Protein AF-B9KBD4-F1 (afdb_monomer_lite)

Structure (mmCIF, N/CA/C/O backbone):
data_AF-B9KBD4-F1
#
_entry.id   AF-B9KBD4-F1
#
loop_
_atom_site.group_PDB
_atom_site.id
_atom_site.type_symbol
_atom_site.label_atom_id
_atom_site.label_alt_id
_atom_site.label_comp_id
_atom_site.label_asym_id
_atom_site.label_entity_id
_atom_site.label_seq_id
_atom_site.pdbx_PDB_ins_code
_atom_site.Cartn_x
_atom_site.Cartn_y
_atom_site.Cartn_z
_atom_site.occupancy
_atom_site.B_iso_or_equiv
_atom_site.auth_seq_id
_atom_site.auth_comp_id
_atom_site.auth_asym_id
_atom_site.auth_atom_id
_atom_site.pdbx_PDB_model_num
ATOM 1 N N . MET A 1 1 ? -1.854 9.386 16.685 1.00 70.81 1 MET A N 1
ATOM 2 C CA . MET A 1 1 ? -1.264 8.056 16.324 1.00 70.81 1 MET A CA 1
ATOM 3 C C . MET A 1 1 ? -0.215 8.193 15.205 1.00 70.81 1 MET A C 1
ATOM 5 O O . MET A 1 1 ? -0.152 9.247 14.589 1.00 70.81 1 MET A O 1
ATOM 9 N N . LYS A 1 2 ? 0.624 7.171 14.933 1.00 88.62 2 LYS A N 1
ATOM 10 C CA . LYS A 1 2 ? 1.508 7.173 13.741 1.00 88.62 2 LYS A CA 1
ATOM 11 C C . LYS A 1 2 ? 0.664 7.185 12.447 1.00 88.62 2 LYS A C 1
ATOM 13 O O . LYS A 1 2 ? -0.508 6.804 12.470 1.00 88.62 2 LYS A O 1
ATOM 18 N N . ARG A 1 3 ? 1.251 7.647 11.339 1.00 94.00 3 ARG A N 1
ATOM 19 C CA . ARG A 1 3 ? 0.606 7.788 10.020 1.00 94.00 3 ARG A CA 1
ATOM 20 C C . ARG A 1 3 ? 1.470 7.164 8.927 1.00 94.00 3 ARG A C 1
ATOM 22 O O . ARG A 1 3 ? 2.688 7.058 9.085 1.00 94.00 3 ARG A O 1
ATOM 29 N N . VAL A 1 4 ? 0.838 6.765 7.829 1.00 94.50 4 VAL A N 1
ATOM 30 C CA . VAL A 1 4 ? 1.522 6.382 6.592 1.00 94.50 4 VAL A CA 1
ATOM 31 C C . VAL A 1 4 ? 2.177 7.629 6.006 1.00 94.50 4 VAL A C 1
ATOM 33 O O . VAL A 1 4 ? 1.548 8.686 5.916 1.00 94.50 4 VAL A O 1
ATOM 36 N N . SER A 1 5 ? 3.439 7.520 5.599 1.00 96.88 5 SER A N 1
ATOM 37 C CA . SER A 1 5 ? 4.169 8.625 4.984 1.00 96.88 5 SER A CA 1
ATOM 38 C C . SER A 1 5 ? 3.741 8.810 3.529 1.00 96.88 5 SER A C 1
ATOM 40 O O . SER A 1 5 ? 4.263 8.165 2.619 1.00 96.88 5 SER A O 1
ATOM 42 N N . THR A 1 6 ? 2.818 9.745 3.294 1.00 94.88 6 THR A N 1
ATOM 43 C CA . THR A 1 6 ? 2.370 10.117 1.942 1.00 94.88 6 THR A CA 1
ATOM 44 C C . THR A 1 6 ? 3.522 10.645 1.082 1.00 94.88 6 THR A C 1
ATOM 46 O O . THR A 1 6 ? 3.531 10.443 -0.129 1.00 94.88 6 THR A O 1
ATOM 49 N N . ASN A 1 7 ? 4.536 11.262 1.698 1.00 95.88 7 ASN A N 1
ATOM 50 C CA . ASN A 1 7 ? 5.733 11.721 0.993 1.00 95.88 7 ASN A CA 1
ATOM 51 C C . ASN A 1 7 ? 6.541 10.544 0.434 1.00 95.88 7 ASN A C 1
ATOM 53 O O . ASN A 1 7 ? 6.945 10.588 -0.722 1.00 95.88 7 ASN A O 1
ATOM 57 N N . LEU A 1 8 ? 6.734 9.474 1.216 1.00 96.88 8 LEU A N 1
ATOM 58 C CA . LEU A 1 8 ? 7.416 8.269 0.728 1.00 96.88 8 LEU A CA 1
ATOM 59 C C . LEU A 1 8 ? 6.604 7.559 -0.357 1.00 96.88 8 LEU A C 1
ATOM 61 O O . LEU A 1 8 ? 7.189 7.069 -1.320 1.00 96.88 8 LEU A O 1
ATOM 65 N N . ALA A 1 9 ? 5.272 7.557 -0.245 1.00 96.81 9 ALA A N 1
ATOM 66 C CA . ALA A 1 9 ? 4.397 7.034 -1.292 1.00 96.81 9 ALA A CA 1
ATOM 67 C C . ALA A 1 9 ? 4.593 7.798 -2.614 1.00 96.81 9 ALA A C 1
ATOM 69 O O . ALA A 1 9 ? 4.828 7.179 -3.650 1.00 96.81 9 ALA A O 1
ATOM 70 N N . TRP A 1 10 ? 4.585 9.136 -2.576 1.00 97.81 10 TRP A N 1
ATOM 71 C CA . TRP A 1 10 ? 4.824 9.966 -3.761 1.00 97.81 10 TRP A CA 1
ATOM 72 C C . TRP A 1 10 ? 6.239 9.837 -4.320 1.00 97.81 10 TRP A C 1
ATOM 74 O O . TRP A 1 10 ? 6.383 9.707 -5.531 1.00 97.81 10 TRP A O 1
ATOM 84 N N . ILE A 1 11 ? 7.271 9.828 -3.470 1.00 97.31 11 ILE A N 1
ATOM 85 C CA . ILE A 1 11 ? 8.660 9.594 -3.900 1.00 97.31 11 ILE A CA 1
ATOM 86 C C . ILE A 1 11 ? 8.757 8.245 -4.618 1.00 97.31 11 ILE A C 1
ATOM 88 O O . ILE A 1 11 ? 9.284 8.174 -5.727 1.00 97.31 11 ILE A O 1
ATOM 92 N N . GLY A 1 12 ? 8.180 7.197 -4.021 1.00 97.19 12 GLY A N 1
ATOM 93 C CA . GLY A 1 12 ? 8.092 5.865 -4.605 1.00 97.19 12 GLY A CA 1
ATOM 94 C C . GLY A 1 12 ? 7.473 5.878 -6.001 1.00 97.19 12 GLY A C 1
ATOM 95 O O . GLY A 1 12 ? 8.078 5.388 -6.954 1.00 97.19 12 GLY A O 1
ATOM 96 N N . VAL A 1 13 ? 6.300 6.496 -6.139 1.00 97.69 13 VAL A N 1
ATOM 97 C CA . VAL A 1 13 ? 5.563 6.579 -7.409 1.00 97.69 13 VAL A CA 1
ATOM 98 C C . VAL A 1 13 ? 6.314 7.399 -8.461 1.00 97.69 13 VAL A C 1
ATOM 100 O O . VAL A 1 13 ? 6.535 6.914 -9.569 1.00 97.69 13 VAL A O 1
ATOM 103 N N . ILE A 1 14 ? 6.750 8.616 -8.131 1.00 97.88 14 ILE A N 1
ATOM 104 C CA . ILE A 1 14 ? 7.405 9.523 -9.086 1.00 97.88 14 ILE A CA 1
ATOM 105 C C . ILE A 1 14 ? 8.710 8.909 -9.595 1.00 97.88 14 ILE A C 1
ATOM 107 O O . ILE A 1 14 ? 8.973 8.929 -10.798 1.00 97.88 14 ILE A O 1
ATOM 111 N N . PHE A 1 15 ? 9.516 8.321 -8.708 1.00 98.19 15 PHE A N 1
ATOM 112 C CA . PHE A 1 15 ? 10.780 7.706 -9.111 1.00 98.19 15 PHE A CA 1
ATOM 113 C C . PHE A 1 15 ? 10.574 6.401 -9.882 1.00 98.19 15 PHE A C 1
ATOM 115 O O . PHE A 1 15 ? 11.364 6.119 -10.781 1.00 98.19 15 PHE A O 1
ATOM 122 N N . SER A 1 16 ? 9.497 5.650 -9.618 1.00 97.12 16 SER A N 1
ATOM 123 C CA . SER A 1 16 ? 9.113 4.493 -10.441 1.00 97.12 16 SER A CA 1
ATOM 124 C C . SER A 1 16 ? 8.786 4.916 -11.878 1.00 97.12 16 SER A C 1
ATOM 126 O O . SER A 1 16 ? 9.309 4.336 -12.833 1.00 97.12 16 SER A O 1
ATOM 128 N N . ILE A 1 17 ? 7.991 5.980 -12.043 1.00 97.12 17 ILE A N 1
ATOM 129 C CA . ILE A 1 17 ? 7.636 6.528 -13.361 1.00 97.12 17 ILE A CA 1
ATOM 130 C C . ILE A 1 17 ? 8.891 7.029 -14.083 1.00 97.12 17 ILE A C 1
ATOM 132 O O . ILE A 1 17 ? 9.143 6.646 -15.225 1.00 97.12 17 ILE A O 1
ATOM 136 N N . ALA A 1 18 ? 9.704 7.853 -13.416 1.00 97.44 18 ALA A N 1
ATOM 137 C CA . ALA A 1 18 ? 10.924 8.405 -13.997 1.00 97.44 18 ALA A CA 1
ATOM 138 C C . ALA A 1 18 ? 11.916 7.303 -14.403 1.00 97.44 18 ALA A C 1
ATOM 140 O O . ALA A 1 18 ? 12.462 7.344 -15.505 1.00 97.44 18 ALA A O 1
ATOM 141 N N . SER A 1 19 ? 12.101 6.289 -13.552 1.00 97.06 19 SER A N 1
ATOM 142 C CA . SER A 1 19 ? 12.922 5.115 -13.854 1.00 97.06 19 SER A CA 1
ATOM 143 C C . SER A 1 19 ? 12.417 4.374 -15.094 1.00 97.06 19 SER A C 1
ATOM 145 O O . SER A 1 19 ? 13.201 4.096 -15.998 1.00 97.06 19 SER A O 1
ATOM 147 N N . THR A 1 20 ? 11.104 4.146 -15.193 1.00 95.12 20 THR A N 1
ATOM 148 C CA . THR A 1 20 ? 10.486 3.463 -16.340 1.00 95.12 20 THR A CA 1
ATOM 149 C C . THR A 1 20 ? 10.716 4.231 -17.644 1.00 95.12 20 THR A C 1
ATOM 151 O O . THR A 1 20 ? 11.129 3.647 -18.644 1.00 95.12 20 THR A O 1
ATOM 154 N N . VAL A 1 21 ? 10.532 5.557 -17.639 1.00 96.19 21 VAL A N 1
ATOM 155 C CA . VAL A 1 21 ? 10.790 6.409 -18.815 1.00 96.19 21 VAL A CA 1
ATOM 156 C C . VAL A 1 21 ? 12.262 6.355 -19.236 1.00 96.19 21 VAL A C 1
ATOM 158 O O . VAL A 1 21 ? 12.564 6.260 -20.426 1.00 96.19 21 VAL A O 1
ATOM 161 N N . LEU A 1 22 ? 13.190 6.404 -18.277 1.00 96.31 22 LEU A N 1
ATOM 162 C CA . LEU A 1 22 ? 14.623 6.306 -18.559 1.00 96.31 22 LEU A CA 1
ATOM 163 C C . LEU A 1 22 ? 15.018 4.923 -19.078 1.00 96.31 22 LEU A C 1
ATOM 165 O O . LEU A 1 22 ? 15.864 4.840 -19.965 1.00 96.31 22 LEU A O 1
ATOM 169 N N . LEU A 1 23 ? 14.388 3.859 -18.580 1.00 94.44 23 LEU A N 1
ATOM 170 C CA . LEU A 1 23 ? 14.617 2.497 -19.048 1.00 94.44 23 LEU A CA 1
ATOM 171 C C . LEU A 1 23 ? 14.168 2.328 -20.507 1.00 94.44 23 LEU A C 1
ATOM 173 O O . LEU A 1 23 ? 14.910 1.778 -21.317 1.00 94.44 23 LEU A O 1
ATOM 177 N N . VAL A 1 24 ? 13.002 2.874 -20.872 1.00 94.38 24 VAL A N 1
ATOM 178 C CA . VAL A 1 24 ? 12.530 2.896 -22.268 1.00 94.38 24 VAL A CA 1
ATOM 179 C C . VAL A 1 24 ? 13.515 3.647 -23.165 1.00 94.38 24 VAL A C 1
ATOM 181 O O . VAL A 1 24 ? 13.872 3.151 -24.232 1.00 94.38 24 VAL A O 1
ATOM 184 N N . LYS A 1 25 ? 14.013 4.812 -22.725 1.00 94.12 25 LYS A N 1
ATOM 185 C CA . LYS A 1 25 ? 15.048 5.554 -23.464 1.00 94.12 25 LYS A CA 1
ATOM 186 C C . LYS A 1 25 ? 16.341 4.755 -23.605 1.00 94.12 25 LYS A C 1
ATOM 188 O O . LYS A 1 25 ? 16.910 4.721 -24.688 1.00 94.12 25 LYS A O 1
ATOM 193 N N . TYR A 1 26 ? 16.786 4.101 -22.536 1.00 94.44 26 TYR A N 1
ATOM 194 C CA . TYR A 1 26 ? 17.992 3.278 -22.539 1.00 94.44 26 TYR A CA 1
ATOM 195 C C . TYR A 1 26 ? 17.906 2.144 -23.570 1.00 94.44 26 TYR A C 1
ATOM 197 O O . TYR A 1 26 ? 18.806 2.005 -24.397 1.00 94.44 26 TYR A O 1
ATOM 205 N N . TYR A 1 27 ? 16.800 1.393 -23.591 1.00 92.12 27 TYR A N 1
ATOM 206 C CA . TYR A 1 27 ? 16.585 0.358 -24.606 1.00 92.12 27 TYR A CA 1
ATOM 207 C C . TYR A 1 27 ? 16.452 0.935 -26.019 1.00 92.12 27 TYR A C 1
ATOM 209 O O . TYR A 1 27 ? 16.968 0.342 -26.962 1.00 92.12 27 TYR A O 1
ATOM 217 N N . GLY A 1 28 ? 15.824 2.104 -26.176 1.00 92.81 28 GLY A N 1
ATOM 218 C CA . GLY A 1 28 ? 15.760 2.807 -27.459 1.00 92.81 28 GLY A CA 1
ATOM 219 C C . GLY A 1 28 ? 17.143 3.159 -28.020 1.00 92.81 28 GLY A C 1
ATOM 220 O O . GLY A 1 28 ? 17.402 2.926 -29.197 1.00 92.81 28 GLY A O 1
ATOM 221 N N . GLU A 1 29 ? 18.055 3.655 -27.180 1.00 92.31 29 GLU A N 1
ATOM 222 C CA . GLU A 1 29 ? 19.438 3.953 -27.582 1.00 92.31 29 GLU A CA 1
ATOM 223 C C . GLU A 1 29 ? 20.216 2.677 -27.945 1.00 92.31 29 GLU A C 1
ATOM 225 O O . GLU A 1 29 ? 20.912 2.665 -28.961 1.00 92.31 29 GLU A O 1
ATOM 230 N N . ILE A 1 30 ? 20.040 1.582 -27.189 1.00 92.31 30 ILE A N 1
ATOM 231 C CA . ILE A 1 30 ? 20.645 0.277 -27.517 1.00 92.31 30 ILE A CA 1
ATOM 232 C C . ILE A 1 30 ? 20.188 -0.201 -28.898 1.00 92.31 30 ILE A C 1
ATOM 234 O O . ILE A 1 30 ? 21.018 -0.605 -29.712 1.00 92.31 30 ILE A O 1
ATOM 238 N N . LEU A 1 31 ? 18.884 -0.133 -29.179 1.00 92.00 31 LEU A N 1
ATOM 239 C CA . LEU A 1 31 ? 18.321 -0.522 -30.475 1.00 92.00 31 LEU A CA 1
ATOM 240 C C . LEU A 1 31 ? 18.815 0.379 -31.616 1.00 92.00 31 LEU A C 1
ATOM 242 O O . LEU A 1 31 ? 18.971 -0.088 -32.741 1.00 92.00 31 LEU A O 1
ATOM 246 N N . ALA A 1 32 ? 19.114 1.646 -31.324 1.00 92.62 32 ALA A N 1
ATOM 247 C CA . ALA A 1 32 ? 19.740 2.581 -32.256 1.00 92.62 32 ALA A CA 1
ATOM 248 C C . ALA A 1 32 ? 21.267 2.388 -32.401 1.00 92.62 32 ALA A C 1
ATOM 250 O O . ALA A 1 32 ? 21.922 3.179 -33.081 1.00 92.62 32 ALA A O 1
ATOM 251 N N . GLY A 1 33 ? 21.853 1.369 -31.759 1.00 91.25 33 GLY A N 1
ATOM 252 C CA . GLY A 1 33 ? 23.286 1.066 -31.809 1.00 91.25 33 GLY A CA 1
ATOM 253 C C . GLY A 1 33 ? 24.163 1.991 -30.957 1.00 91.25 33 GLY A C 1
ATOM 254 O O . GLY A 1 33 ? 25.385 1.985 -31.106 1.00 91.25 33 GLY A O 1
ATOM 255 N N . ARG A 1 34 ? 23.571 2.795 -30.066 1.00 89.12 34 ARG A N 1
ATOM 256 C CA . ARG A 1 34 ? 24.279 3.732 -29.185 1.00 89.12 34 ARG A CA 1
ATOM 257 C C . ARG A 1 34 ? 24.390 3.164 -27.775 1.00 89.12 34 ARG A C 1
ATOM 259 O O . ARG A 1 34 ? 23.406 2.756 -27.165 1.00 89.12 34 ARG A O 1
ATOM 266 N N . GLN A 1 35 ? 25.594 3.194 -27.211 1.00 80.12 35 GLN A N 1
ATOM 267 C CA . GLN A 1 35 ? 25.833 2.736 -25.840 1.00 80.12 35 GLN A CA 1
ATOM 268 C C . GLN A 1 35 ? 25.811 3.909 -24.853 1.00 80.12 35 GLN A C 1
ATOM 270 O O . GLN A 1 35 ? 26.845 4.409 -24.416 1.00 80.12 35 GLN A O 1
ATOM 275 N N . VAL A 1 36 ? 24.606 4.365 -24.492 1.00 83.94 36 VAL A N 1
ATOM 276 C CA . VAL A 1 36 ? 24.414 5.432 -23.493 1.00 83.94 36 VAL A CA 1
ATOM 277 C C . VAL A 1 36 ? 24.098 4.825 -22.123 1.00 83.94 36 VAL A C 1
ATOM 279 O O . VAL A 1 36 ? 22.947 4.739 -21.697 1.00 83.94 36 VAL A O 1
ATOM 282 N N . HIS A 1 37 ? 25.140 4.411 -21.398 1.00 88.06 37 HIS A N 1
ATOM 283 C CA . HIS A 1 37 ? 25.005 3.754 -20.086 1.00 88.06 37 HIS A CA 1
ATOM 284 C C . HIS A 1 37 ? 24.421 4.652 -18.981 1.00 88.06 37 HIS A C 1
ATOM 286 O O . HIS A 1 37 ? 23.877 4.145 -18.001 1.00 88.06 37 HIS A O 1
ATOM 292 N N . VAL A 1 38 ? 24.492 5.979 -19.141 1.00 91.81 38 VAL A N 1
ATOM 293 C CA . VAL A 1 38 ? 24.003 6.952 -18.147 1.00 91.81 38 VAL A CA 1
ATOM 294 C C . VAL A 1 38 ? 22.505 6.783 -17.878 1.00 91.81 38 VAL A C 1
ATOM 296 O O . VAL A 1 38 ? 22.083 6.832 -16.720 1.00 91.81 38 VAL A O 1
ATOM 299 N N . PHE A 1 39 ? 21.701 6.536 -18.920 1.00 92.06 39 PHE A N 1
ATOM 300 C CA . PHE A 1 39 ? 20.261 6.318 -18.761 1.00 92.06 39 PHE A CA 1
ATOM 301 C C . PHE A 1 39 ? 19.962 5.040 -17.976 1.00 92.06 39 PHE A C 1
ATOM 303 O O . PHE A 1 39 ? 19.143 5.082 -17.062 1.00 92.06 39 PHE A O 1
ATOM 310 N N . GLY A 1 40 ? 20.672 3.944 -18.265 1.00 92.50 40 GLY A N 1
ATOM 311 C CA . GLY A 1 40 ? 20.524 2.679 -17.541 1.00 92.50 40 GLY A CA 1
ATOM 312 C C . GLY A 1 40 ? 20.909 2.799 -16.064 1.00 92.50 40 GLY A C 1
ATOM 313 O O . GLY A 1 40 ? 20.135 2.410 -15.191 1.00 92.50 40 GLY A O 1
ATOM 314 N N . LEU A 1 41 ? 22.058 3.416 -15.764 1.00 94.12 41 LEU A N 1
ATOM 315 C CA . LEU A 1 41 ? 22.516 3.630 -14.384 1.00 94.12 41 LEU A CA 1
ATOM 316 C C . LEU A 1 41 ? 21.561 4.525 -13.585 1.00 94.12 41 LEU A C 1
ATOM 318 O O . LEU A 1 41 ? 21.252 4.234 -12.430 1.00 94.12 41 LEU A O 1
ATOM 322 N N . THR A 1 42 ? 21.048 5.589 -14.207 1.00 95.75 42 THR A N 1
ATOM 323 C CA . THR A 1 42 ? 20.093 6.496 -13.554 1.00 95.75 42 THR A CA 1
ATOM 324 C C . THR A 1 42 ? 18.742 5.812 -13.343 1.00 95.75 42 THR A C 1
ATOM 326 O O . THR A 1 42 ? 18.155 5.940 -12.269 1.00 95.75 42 THR A O 1
ATOM 329 N N . ALA A 1 43 ? 18.262 5.037 -14.323 1.00 96.12 43 ALA A N 1
ATOM 330 C CA . ALA A 1 43 ? 17.042 4.247 -14.184 1.00 96.12 43 ALA A CA 1
ATOM 331 C C . ALA A 1 43 ? 17.150 3.257 -13.015 1.00 96.12 43 ALA A C 1
ATOM 333 O O . ALA A 1 43 ? 16.242 3.202 -12.182 1.00 96.12 43 ALA A O 1
ATOM 334 N N . LEU A 1 44 ? 18.276 2.543 -12.906 1.00 94.75 44 LEU A N 1
ATOM 335 C CA . LEU A 1 44 ? 18.545 1.611 -11.813 1.00 94.75 44 LEU A CA 1
ATOM 336 C C . LEU A 1 44 ? 18.526 2.324 -10.453 1.00 94.75 44 LEU A C 1
ATOM 338 O O . LEU A 1 44 ? 17.803 1.904 -9.549 1.00 94.75 44 LEU A O 1
ATOM 342 N N . PHE A 1 45 ? 19.249 3.438 -10.322 1.00 96.94 45 PHE A N 1
ATOM 343 C CA . PHE A 1 45 ? 19.296 4.218 -9.084 1.00 96.94 45 PHE A CA 1
ATOM 344 C C . PHE A 1 45 ? 17.904 4.694 -8.636 1.00 96.94 45 PHE A C 1
ATOM 346 O O . PHE A 1 45 ? 17.513 4.483 -7.485 1.00 96.94 45 PHE A O 1
ATOM 353 N N . LEU A 1 46 ? 17.117 5.267 -9.555 1.00 98.00 46 LEU A N 1
ATOM 354 C CA . LEU A 1 46 ? 15.752 5.711 -9.259 1.00 98.00 46 LEU A CA 1
ATOM 355 C C . LEU A 1 46 ? 14.825 4.540 -8.905 1.00 98.00 46 LEU A C 1
ATOM 357 O O . LEU A 1 46 ? 14.022 4.664 -7.979 1.00 98.00 46 LEU A O 1
ATOM 361 N N . SER A 1 47 ? 14.960 3.392 -9.580 1.00 95.94 47 SER A N 1
ATOM 362 C CA . SER A 1 47 ? 14.172 2.188 -9.270 1.00 95.94 47 SER A CA 1
ATOM 363 C C . SER A 1 47 ? 14.446 1.664 -7.858 1.00 95.94 47 SER A C 1
ATOM 365 O O . SER A 1 47 ? 13.525 1.226 -7.164 1.00 95.94 47 SER A O 1
ATOM 367 N N . MET A 1 48 ? 15.695 1.769 -7.397 1.00 95.88 48 MET A N 1
ATOM 368 C CA . MET A 1 48 ? 16.103 1.310 -6.076 1.00 95.88 48 MET A CA 1
ATOM 369 C C . MET A 1 48 ? 15.538 2.219 -4.982 1.00 95.88 48 MET A C 1
ATOM 371 O O . MET A 1 48 ? 14.925 1.726 -4.036 1.00 95.88 48 MET A O 1
ATOM 375 N N . ILE A 1 49 ? 15.648 3.545 -5.138 1.00 97.69 49 ILE A N 1
ATOM 376 C CA . ILE A 1 49 ? 15.040 4.495 -4.190 1.00 97.69 49 ILE A CA 1
ATOM 377 C C . ILE A 1 49 ? 13.517 4.343 -4.169 1.00 97.69 49 ILE A C 1
ATOM 379 O O . ILE A 1 49 ? 12.910 4.354 -3.094 1.00 97.69 49 ILE A O 1
ATOM 383 N N . SER A 1 50 ? 12.904 4.179 -5.343 1.00 97.69 50 SER A N 1
ATOM 384 C CA . SER A 1 50 ? 11.471 3.937 -5.467 1.00 97.69 50 SER A CA 1
ATOM 385 C C . SER A 1 50 ? 11.053 2.700 -4.669 1.00 97.69 50 SER A C 1
ATOM 387 O O . SER A 1 50 ? 10.203 2.797 -3.785 1.00 97.69 50 SER A O 1
ATOM 389 N N . SER A 1 51 ? 11.715 1.565 -4.906 1.00 96.75 51 SER A N 1
ATOM 390 C CA . SER A 1 51 ? 11.395 0.291 -4.255 1.00 96.75 51 SER A CA 1
ATOM 391 C C . SER A 1 51 ? 11.560 0.364 -2.738 1.00 96.75 51 SER A C 1
ATOM 393 O O . SER A 1 51 ? 10.651 -0.023 -2.007 1.00 96.75 51 SER A O 1
ATOM 395 N N . LEU A 1 52 ? 12.662 0.944 -2.249 1.00 97.44 52 LEU A N 1
ATOM 396 C CA . LEU A 1 52 ? 12.892 1.135 -0.813 1.00 97.44 52 LEU A CA 1
ATOM 397 C C . LEU A 1 52 ? 11.810 2.009 -0.167 1.00 97.44 52 LEU A C 1
ATOM 399 O O . LEU A 1 52 ? 11.294 1.669 0.898 1.00 97.44 52 LEU A O 1
ATOM 403 N N . SER A 1 53 ? 11.427 3.106 -0.827 1.00 98.00 53 SER A N 1
ATOM 404 C CA . SER A 1 53 ? 10.363 3.993 -0.340 1.00 98.00 53 SER A CA 1
ATOM 405 C C . SER A 1 53 ? 9.024 3.259 -0.256 1.00 98.00 53 SER A C 1
ATOM 407 O O . SER A 1 53 ? 8.322 3.356 0.751 1.00 98.00 53 SER A O 1
ATOM 409 N N . LEU A 1 54 ? 8.694 2.470 -1.283 1.00 97.94 54 LEU A N 1
ATOM 410 C CA . LEU A 1 54 ? 7.458 1.693 -1.336 1.00 97.94 54 LEU A CA 1
ATOM 411 C C . LEU A 1 54 ? 7.435 0.554 -0.310 1.00 97.94 54 LEU A C 1
ATOM 413 O O . LEU A 1 54 ? 6.399 0.339 0.310 1.00 97.94 54 LEU A O 1
ATOM 417 N N . PHE A 1 55 ? 8.555 -0.123 -0.039 1.00 98.06 55 PHE A N 1
ATOM 418 C CA . PHE A 1 55 ? 8.621 -1.133 1.026 1.00 98.06 55 PHE A CA 1
ATOM 419 C C . PHE A 1 55 ? 8.306 -0.554 2.396 1.00 98.06 55 PHE A C 1
ATOM 421 O O . PHE A 1 55 ? 7.537 -1.149 3.153 1.00 98.06 55 PHE A O 1
ATOM 428 N N . VAL A 1 56 ? 8.823 0.639 2.695 1.00 98.06 56 VAL A N 1
ATOM 429 C CA . VAL A 1 56 ? 8.477 1.340 3.935 1.00 98.06 56 VAL A CA 1
ATOM 430 C C . VAL A 1 56 ? 6.976 1.629 3.990 1.00 98.06 56 VAL A C 1
ATOM 432 O O . VAL A 1 56 ? 6.351 1.363 5.015 1.00 98.06 56 VAL A O 1
ATOM 435 N N . VAL A 1 57 ? 6.378 2.115 2.899 1.00 98.31 57 VAL A N 1
ATOM 436 C CA . VAL A 1 57 ? 4.934 2.402 2.829 1.00 98.31 57 VAL A CA 1
ATOM 437 C C . VAL A 1 57 ? 4.097 1.136 3.027 1.00 98.31 57 VAL A C 1
ATOM 439 O O . VAL A 1 57 ? 3.195 1.124 3.863 1.00 98.31 57 VAL A O 1
ATOM 442 N N . TYR A 1 58 ? 4.426 0.042 2.340 1.00 98.12 58 TYR A N 1
ATOM 443 C CA . TYR A 1 58 ? 3.714 -1.229 2.490 1.00 98.12 58 TYR A CA 1
ATOM 444 C C . TYR A 1 58 ? 3.816 -1.763 3.916 1.00 98.12 58 TYR A C 1
ATOM 446 O O . TYR A 1 58 ? 2.823 -2.226 4.476 1.00 98.12 58 TYR A O 1
ATOM 454 N N . ARG A 1 59 ? 4.988 -1.627 4.547 1.00 97.81 59 ARG A N 1
ATOM 455 C CA . ARG A 1 59 ? 5.165 -1.982 5.956 1.00 97.81 59 ARG A CA 1
ATOM 456 C C . ARG A 1 59 ? 4.320 -1.106 6.879 1.00 97.81 59 ARG A C 1
ATOM 458 O O . ARG A 1 59 ? 3.764 -1.609 7.853 1.00 97.81 59 ARG A O 1
ATOM 465 N N . GLN A 1 60 ? 4.214 0.190 6.592 1.00 97.81 60 GLN A N 1
ATOM 466 C CA . GLN A 1 60 ? 3.374 1.104 7.364 1.00 97.81 60 GLN A CA 1
ATOM 467 C C . GLN A 1 60 ? 1.899 0.712 7.289 1.00 97.81 60 GLN A C 1
ATOM 469 O O . GLN A 1 60 ? 1.241 0.721 8.327 1.00 97.81 60 GLN A O 1
ATOM 474 N N . TRP A 1 61 ? 1.394 0.301 6.120 1.00 97.88 61 TRP A N 1
ATOM 475 C CA . TRP A 1 61 ? 0.016 -0.182 5.995 1.00 97.88 61 TRP A CA 1
ATOM 476 C C . TRP A 1 61 ? -0.270 -1.338 6.958 1.00 97.88 61 TRP A C 1
ATOM 478 O O . TRP A 1 61 ? -1.239 -1.281 7.712 1.00 97.88 61 TRP A O 1
ATOM 488 N N . THR A 1 62 ? 0.608 -2.348 7.003 1.00 96.88 62 THR A N 1
ATOM 489 C CA . THR A 1 62 ? 0.401 -3.523 7.870 1.00 96.88 62 THR A CA 1
ATOM 490 C C . THR A 1 62 ? 0.453 -3.162 9.340 1.00 96.88 62 THR A C 1
ATOM 492 O O . THR A 1 62 ? -0.389 -3.586 10.123 1.00 96.88 62 THR A O 1
ATOM 495 N N . VAL A 1 63 ? 1.480 -2.401 9.729 1.00 97.31 63 VAL A N 1
ATOM 496 C CA . VAL A 1 63 ? 1.745 -2.093 11.134 1.00 97.31 63 VAL A CA 1
ATOM 497 C C . VAL A 1 63 ? 0.617 -1.241 11.697 1.00 97.31 63 VAL A C 1
ATOM 499 O O . VAL A 1 63 ? 0.108 -1.552 12.767 1.00 97.31 63 VAL A O 1
ATOM 502 N N . LEU A 1 64 ? 0.186 -0.212 10.968 1.00 97.06 64 LEU A N 1
ATOM 503 C CA . LEU A 1 64 ? -0.829 0.713 11.460 1.00 97.06 64 LEU A CA 1
ATOM 504 C C . LEU A 1 64 ? -2.214 0.072 11.552 1.00 97.06 64 LEU A C 1
ATOM 506 O O . LEU A 1 64 ? -2.909 0.306 12.539 1.00 97.06 64 LEU A O 1
ATOM 510 N N . LEU A 1 65 ? -2.601 -0.756 10.575 1.00 96.56 65 LEU A N 1
ATOM 511 C CA . LEU A 1 65 ? -3.863 -1.496 10.642 1.00 96.56 65 LEU A CA 1
ATOM 512 C C . LEU A 1 65 ? -3.847 -2.513 11.787 1.00 96.56 65 LEU A C 1
ATOM 514 O O . LEU A 1 65 ? -4.780 -2.530 12.584 1.00 96.56 65 LEU A O 1
ATOM 518 N N . ASN A 1 66 ? -2.769 -3.287 11.940 1.00 97.12 66 ASN A N 1
ATOM 519 C CA . ASN A 1 66 ? -2.653 -4.261 13.028 1.00 97.12 66 ASN A CA 1
ATOM 520 C C . ASN A 1 66 ? -2.648 -3.589 14.411 1.00 97.12 66 ASN A C 1
ATOM 522 O O . ASN A 1 66 ? -3.345 -4.040 15.317 1.00 97.12 66 ASN A O 1
ATOM 526 N N . GLU A 1 67 ? -1.893 -2.500 14.591 1.00 96.00 67 GLU A N 1
ATOM 527 C CA . GLU A 1 67 ? -1.896 -1.730 15.842 1.00 96.00 67 GLU A CA 1
ATOM 528 C C . GLU A 1 67 ? -3.294 -1.197 16.165 1.00 96.00 67 GLU A C 1
ATOM 530 O O . GLU A 1 67 ? -3.730 -1.244 17.316 1.00 96.00 67 GLU A O 1
ATOM 535 N N . ASN A 1 68 ? -4.002 -0.682 15.161 1.00 94.88 68 ASN A N 1
ATOM 536 C CA . ASN A 1 68 ? -5.341 -0.149 15.343 1.00 94.88 68 ASN A CA 1
ATOM 537 C C . ASN A 1 68 ? -6.369 -1.256 15.643 1.00 94.88 68 ASN A C 1
ATOM 539 O O . ASN A 1 68 ? -7.218 -1.076 16.516 1.00 94.88 68 ASN A O 1
ATOM 543 N N . ALA A 1 69 ? -6.237 -2.426 15.019 1.00 95.12 69 ALA A N 1
ATOM 544 C CA . ALA A 1 69 ? -7.063 -3.593 15.304 1.00 95.12 69 ALA A CA 1
ATOM 545 C C . ALA A 1 69 ? -6.884 -4.088 16.746 1.00 95.12 69 ALA A C 1
ATOM 547 O O . ALA A 1 69 ? -7.861 -4.252 17.473 1.00 95.12 69 ALA A O 1
ATOM 548 N N . LEU A 1 70 ? -5.637 -4.202 17.210 1.00 94.75 70 LEU A N 1
ATOM 549 C CA . LEU A 1 70 ? -5.332 -4.577 18.593 1.00 94.75 70 LEU A CA 1
ATOM 550 C C . LEU A 1 70 ? -5.845 -3.550 19.612 1.00 94.75 70 LEU A C 1
ATOM 552 O O . LEU A 1 70 ? -6.300 -3.922 20.691 1.00 94.75 70 LEU A O 1
ATOM 556 N N . LYS A 1 71 ? -5.790 -2.251 19.296 1.00 93.19 71 LYS A N 1
ATOM 557 C CA . LYS A 1 71 ? -6.384 -1.212 20.154 1.00 93.19 71 LYS A CA 1
ATOM 558 C C . LYS A 1 71 ? -7.902 -1.329 20.230 1.00 93.19 71 LYS A C 1
ATOM 560 O O . LYS A 1 71 ? -8.458 -1.201 21.314 1.00 93.19 71 LYS A O 1
ATOM 565 N N . THR A 1 72 ? -8.543 -1.592 19.096 1.00 92.50 72 THR A N 1
ATOM 566 C CA . THR A 1 72 ? -9.998 -1.778 19.010 1.00 92.50 72 THR A CA 1
ATOM 567 C C . THR A 1 72 ? -10.440 -2.965 19.858 1.00 92.50 72 THR A C 1
ATOM 569 O O . THR A 1 72 ? -11.399 -2.854 20.612 1.00 92.50 72 THR A O 1
ATOM 572 N N . GLN A 1 73 ? -9.688 -4.066 19.809 1.00 93.31 73 GLN A N 1
ATOM 573 C CA . GLN A 1 73 ? -9.922 -5.236 20.651 1.00 93.31 73 GLN A CA 1
ATOM 574 C C . GLN A 1 73 ? -9.855 -4.910 22.138 1.00 93.31 73 GLN A C 1
ATOM 576 O O . GLN A 1 73 ? -10.785 -5.210 22.873 1.00 93.31 73 GLN A O 1
ATOM 581 N N . ARG A 1 74 ? -8.785 -4.238 22.573 1.00 91.31 74 ARG A N 1
ATOM 582 C CA . ARG A 1 74 ? -8.622 -3.857 23.983 1.00 91.31 74 ARG A CA 1
ATOM 583 C C . ARG A 1 74 ? -9.742 -2.937 24.466 1.00 91.31 74 ARG A C 1
ATOM 585 O O . ARG A 1 74 ? -10.158 -3.048 25.613 1.00 91.31 74 ARG A O 1
ATOM 592 N N . LEU A 1 75 ? -10.222 -2.037 23.604 1.00 90.81 75 LEU A N 1
ATOM 593 C CA . LEU A 1 75 ? -11.352 -1.158 23.910 1.00 90.81 75 LEU A CA 1
ATOM 594 C C . LEU A 1 75 ? -12.665 -1.940 24.062 1.00 90.81 75 LEU A C 1
ATOM 596 O O . LEU A 1 75 ? -13.456 -1.648 24.955 1.00 90.81 75 LEU A O 1
ATOM 600 N N . ALA A 1 76 ? -12.896 -2.926 23.199 1.00 91.00 76 ALA A N 1
ATOM 601 C CA . ALA A 1 76 ? -14.032 -3.835 23.302 1.00 91.00 76 ALA A CA 1
ATOM 602 C C . ALA A 1 76 ? -13.982 -4.647 24.607 1.00 91.00 76 ALA A C 1
ATOM 604 O O . ALA A 1 76 ? -14.937 -4.626 25.3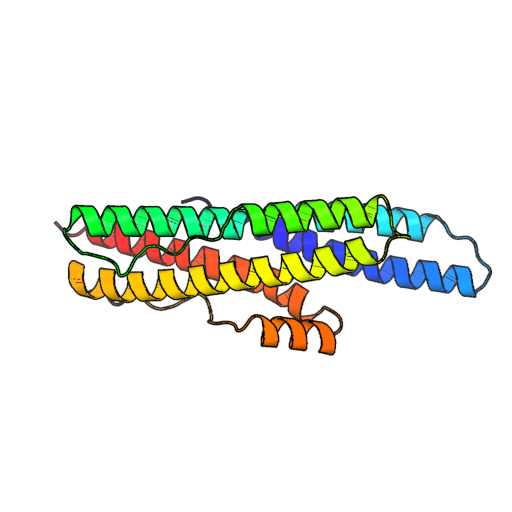85 1.00 91.00 76 ALA A O 1
ATOM 605 N N . GLU A 1 77 ? -12.836 -5.268 24.894 1.00 90.69 77 GLU A N 1
ATOM 606 C CA . GLU A 1 77 ? -12.599 -6.048 26.113 1.00 90.69 77 GLU A CA 1
ATOM 607 C C . GLU A 1 77 ? -12.811 -5.206 27.380 1.00 90.69 77 GLU A C 1
ATOM 609 O O . GLU A 1 77 ? -13.446 -5.673 28.326 1.00 90.69 77 GLU A O 1
ATOM 614 N N . SER A 1 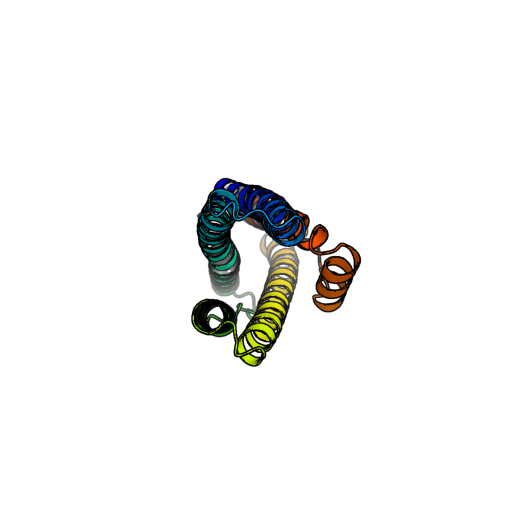78 ? -12.366 -3.942 27.395 1.00 90.19 78 SER A N 1
ATOM 615 C CA . SER A 1 78 ? -12.550 -3.058 28.554 1.00 90.19 78 SER A CA 1
ATOM 616 C C . SER A 1 78 ? -14.013 -2.700 28.834 1.00 90.19 78 SER A C 1
ATOM 618 O O . SER A 1 78 ? -14.329 -2.296 29.948 1.00 90.19 78 SER A O 1
ATOM 620 N N . HIS A 1 79 ? -14.898 -2.840 27.844 1.00 88.38 79 HIS A N 1
ATOM 621 C CA . HIS A 1 79 ? -16.339 -2.601 27.969 1.00 88.38 79 HIS A CA 1
ATOM 622 C C . HIS A 1 79 ? -17.155 -3.905 27.979 1.00 88.38 79 HIS A C 1
ATOM 624 O O . HIS A 1 79 ? -18.380 -3.861 27.882 1.00 88.38 79 HIS A O 1
ATOM 630 N N . GLY A 1 80 ? -16.500 -5.070 28.084 1.00 86.69 80 GLY A N 1
ATOM 631 C CA . GLY A 1 80 ? -17.168 -6.374 28.085 1.00 86.69 80 GLY A CA 1
ATOM 632 C C . GLY A 1 80 ? -17.860 -6.725 26.762 1.00 86.69 80 GLY A C 1
ATOM 633 O O . GLY A 1 80 ? -18.780 -7.541 26.755 1.00 86.69 80 GLY A O 1
ATOM 634 N N . PHE A 1 81 ? -17.449 -6.103 25.654 1.00 86.62 81 PHE A N 1
ATOM 635 C CA . PHE A 1 81 ? -17.984 -6.369 24.322 1.00 86.62 81 PHE A CA 1
ATOM 636 C C . PHE A 1 81 ? -17.106 -7.388 23.592 1.00 86.62 81 PHE A C 1
ATOM 638 O O . PHE A 1 81 ? -15.904 -7.179 23.449 1.00 86.62 81 PHE A O 1
ATOM 645 N N . ASP A 1 82 ? -17.705 -8.474 23.106 1.00 83.00 82 ASP A N 1
ATOM 646 C CA . ASP A 1 82 ? -16.991 -9.498 22.340 1.00 83.00 82 ASP A CA 1
ATOM 647 C C . ASP A 1 82 ? -17.022 -9.167 20.840 1.00 83.00 82 ASP A C 1
ATOM 649 O O . ASP A 1 82 ? -18.085 -9.137 20.209 1.00 83.00 82 ASP A O 1
ATOM 653 N N . LEU A 1 83 ? -15.849 -8.883 20.268 1.00 83.44 83 LEU A N 1
ATOM 654 C CA . LEU A 1 83 ? -15.692 -8.734 18.819 1.00 83.44 83 LEU A CA 1
ATOM 655 C C . LEU A 1 83 ? -15.707 -10.118 18.173 1.00 83.44 83 LEU A C 1
ATOM 657 O O . LEU A 1 83 ? -15.255 -11.091 18.767 1.00 83.44 83 LEU A O 1
ATOM 661 N N . LYS A 1 84 ? -16.096 -10.218 16.898 1.00 79.94 84 LYS A N 1
ATOM 662 C CA . LYS A 1 84 ? -16.072 -11.496 16.147 1.00 79.94 84 LYS A CA 1
ATOM 663 C C . LYS A 1 84 ? -14.659 -12.043 15.849 1.00 79.94 84 LYS A C 1
ATOM 665 O O . LYS A 1 84 ? -14.473 -12.826 14.920 1.00 79.94 84 LYS A O 1
ATOM 670 N N . GLY A 1 85 ? -13.660 -11.640 16.627 1.00 76.00 85 GLY A N 1
ATOM 671 C CA . GLY A 1 85 ? -12.247 -11.926 16.440 1.00 76.00 85 GLY A CA 1
ATOM 672 C C . GLY A 1 85 ? -11.514 -10.783 15.744 1.00 76.00 85 GLY A C 1
ATOM 673 O O . GLY A 1 85 ? -12.088 -10.019 14.969 1.00 76.00 85 GLY A O 1
ATOM 674 N N . VAL A 1 86 ? -10.218 -10.667 16.026 1.00 85.94 86 VAL A N 1
ATOM 675 C CA . VAL A 1 86 ? -9.339 -9.688 15.382 1.00 85.94 86 VAL A CA 1
ATOM 676 C C . VAL A 1 86 ? -8.627 -10.336 14.218 1.00 85.94 86 VAL A C 1
ATOM 678 O O . VAL A 1 86 ? -7.867 -11.289 14.394 1.00 85.94 86 VAL A O 1
ATOM 681 N N . LEU A 1 87 ? -8.820 -9.768 13.034 1.00 92.44 87 LEU A N 1
ATOM 682 C CA . LEU A 1 87 ? -8.070 -10.167 11.862 1.00 92.44 87 LEU A CA 1
ATOM 683 C C . LEU A 1 87 ? -6.844 -9.268 11.688 1.00 92.44 87 LEU A C 1
ATOM 685 O O . LEU A 1 87 ? -6.964 -8.054 11.535 1.00 92.44 87 LEU A O 1
ATOM 689 N N . LEU A 1 88 ? -5.660 -9.879 11.718 1.00 95.00 88 LEU A N 1
ATOM 690 C CA . LEU A 1 88 ? -4.379 -9.198 11.539 1.00 95.00 88 LEU A CA 1
ATOM 691 C C . LEU A 1 88 ? -3.755 -9.585 10.204 1.00 95.00 88 LEU A C 1
ATOM 693 O O . LEU A 1 88 ? -3.832 -10.734 9.774 1.00 95.00 88 LEU A O 1
ATOM 697 N N . VAL A 1 89 ? -3.040 -8.641 9.598 1.00 96.12 89 VAL A N 1
ATOM 698 C CA . VAL A 1 89 ? -2.190 -8.910 8.440 1.00 96.12 89 VAL A CA 1
ATOM 699 C C . VAL A 1 89 ? -0.971 -9.715 8.903 1.00 96.12 89 VAL A C 1
ATOM 701 O O . VAL A 1 89 ? -0.192 -9.205 9.722 1.00 96.12 89 VAL A O 1
ATOM 704 N N . PRO A 1 90 ? -0.758 -10.949 8.410 1.00 96.25 90 PRO A N 1
ATOM 705 C CA . PRO A 1 90 ? 0.374 -11.761 8.835 1.00 96.25 90 PRO A CA 1
ATOM 706 C C . PRO A 1 90 ? 1.703 -11.135 8.398 1.00 96.25 90 PRO A C 1
ATOM 708 O O . PRO A 1 90 ? 1.902 -10.810 7.233 1.00 96.25 90 PRO A O 1
ATOM 711 N N . ASN A 1 91 ? 2.666 -11.005 9.313 1.00 94.38 91 ASN A N 1
ATOM 712 C CA . ASN A 1 91 ? 3.959 -10.381 8.993 1.00 94.38 91 ASN A CA 1
ATOM 713 C C . ASN A 1 91 ? 4.724 -11.105 7.874 1.00 94.38 91 ASN A C 1
ATOM 715 O O . ASN A 1 91 ? 5.438 -10.460 7.105 1.00 94.38 91 ASN A O 1
ATOM 719 N N . TRP A 1 92 ? 4.591 -12.432 7.795 1.00 96.56 92 TRP A N 1
ATOM 720 C CA . TRP A 1 92 ? 5.333 -13.245 6.836 1.00 96.56 92 TRP A CA 1
ATOM 721 C C . TRP A 1 92 ? 5.005 -12.865 5.390 1.00 96.56 92 TRP A C 1
ATOM 723 O O . TRP A 1 92 ? 5.909 -12.849 4.568 1.00 96.56 92 TRP A O 1
ATOM 733 N N . THR A 1 93 ? 3.771 -12.457 5.076 1.00 96.31 93 THR A N 1
ATOM 734 C CA . THR A 1 93 ? 3.380 -12.147 3.691 1.00 96.31 93 THR A CA 1
ATOM 735 C C . THR A 1 93 ? 4.184 -10.973 3.135 1.00 96.31 93 THR A C 1
ATOM 737 O O . THR A 1 93 ? 4.638 -11.020 1.996 1.00 96.31 93 THR A O 1
ATOM 740 N N . TYR A 1 94 ? 4.425 -9.947 3.960 1.00 97.31 94 TYR A N 1
ATOM 741 C CA . TYR A 1 94 ? 5.276 -8.809 3.610 1.00 97.31 94 TYR A CA 1
ATOM 742 C C . TYR A 1 94 ? 6.745 -9.226 3.465 1.00 97.31 94 TYR A C 1
ATOM 744 O O . TYR A 1 94 ? 7.380 -8.910 2.461 1.00 97.31 94 TYR A O 1
ATOM 752 N N . PHE A 1 95 ? 7.298 -9.944 4.449 1.00 97.88 95 PHE A N 1
ATOM 753 C CA . PHE A 1 95 ? 8.719 -10.303 4.427 1.00 97.88 95 PHE A CA 1
ATOM 754 C C . PHE A 1 95 ? 9.060 -11.277 3.302 1.00 97.88 95 PHE A C 1
ATOM 756 O O . PHE A 1 95 ? 10.097 -11.121 2.666 1.00 97.88 95 PHE A O 1
ATOM 763 N N . THR A 1 96 ? 8.185 -12.240 3.012 1.00 97.62 96 THR A N 1
ATOM 764 C CA . THR A 1 96 ? 8.370 -13.177 1.904 1.00 97.62 96 THR A CA 1
ATOM 765 C C . THR A 1 96 ? 8.292 -12.455 0.559 1.00 97.62 96 THR A C 1
ATOM 767 O O . THR A 1 96 ? 9.126 -12.703 -0.307 1.00 97.62 96 THR A O 1
ATOM 770 N N . PHE A 1 97 ? 7.373 -11.496 0.400 1.00 97.38 97 PHE A N 1
ATOM 771 C CA . PHE A 1 97 ? 7.345 -10.615 -0.770 1.00 97.38 97 PHE A CA 1
ATOM 772 C C . PHE A 1 97 ? 8.670 -9.851 -0.955 1.00 97.38 97 PHE A C 1
ATOM 774 O O . PHE A 1 97 ? 9.257 -9.898 -2.036 1.00 97.38 97 PHE A O 1
ATOM 781 N N . VAL A 1 98 ? 9.172 -9.189 0.095 1.00 97.81 98 VAL A N 1
ATOM 782 C CA . VAL A 1 98 ? 10.433 -8.425 0.035 1.00 97.81 98 VAL A CA 1
ATOM 783 C C . VAL A 1 98 ? 11.631 -9.337 -0.237 1.00 97.81 98 VAL A C 1
ATOM 785 O O . VAL A 1 98 ? 12.508 -8.979 -1.021 1.00 97.81 98 VAL A O 1
ATOM 788 N N . LEU A 1 99 ? 11.659 -10.530 0.364 1.00 98.00 99 LEU A N 1
ATOM 789 C CA . LEU A 1 99 ? 12.696 -11.532 0.123 1.00 98.00 99 LEU A CA 1
ATOM 790 C C . LEU A 1 99 ? 12.753 -11.917 -1.357 1.00 98.00 99 LEU A C 1
ATOM 792 O O . LEU A 1 99 ? 13.827 -11.876 -1.950 1.00 98.00 99 LEU A O 1
ATOM 796 N N . PHE A 1 100 ? 11.616 -12.256 -1.968 1.00 98.25 100 PHE A N 1
ATOM 797 C CA . PHE A 1 100 ? 11.597 -12.636 -3.381 1.00 98.25 100 PHE A CA 1
ATOM 798 C C . PHE A 1 100 ? 11.873 -11.466 -4.321 1.00 98.25 100 PHE A C 1
ATOM 800 O O . PHE A 1 100 ? 12.505 -11.682 -5.351 1.00 98.25 100 PHE A O 1
ATOM 807 N N . TRP A 1 101 ? 11.503 -10.235 -3.952 1.00 96.75 101 TRP A N 1
ATOM 808 C CA . TRP A 1 101 ? 11.964 -9.054 -4.684 1.00 96.75 101 TRP A CA 1
ATOM 809 C C . TRP A 1 101 ? 13.490 -8.947 -4.672 1.00 96.75 101 TRP A C 1
ATOM 811 O O . TRP A 1 101 ? 14.112 -8.767 -5.717 1.00 96.75 101 TRP A O 1
ATOM 821 N N . PHE A 1 102 ? 14.107 -9.120 -3.503 1.00 96.75 102 PHE A N 1
ATOM 822 C CA . PHE A 1 102 ? 15.559 -9.044 -3.365 1.00 96.75 102 PHE A CA 1
ATOM 823 C C . PHE A 1 102 ? 16.269 -10.178 -4.116 1.00 96.75 102 PHE A C 1
ATOM 825 O O . PHE A 1 102 ? 17.260 -9.942 -4.803 1.00 96.75 102 PHE A O 1
ATOM 832 N N . LEU A 1 103 ? 15.734 -11.401 -4.056 1.00 97.56 103 LEU A N 1
ATOM 833 C CA . LEU A 1 103 ? 16.247 -12.532 -4.832 1.00 97.56 103 LEU A CA 1
ATOM 834 C C . LEU A 1 103 ? 16.096 -12.308 -6.340 1.00 97.56 103 LEU A C 1
ATOM 836 O O . LEU A 1 103 ? 17.033 -12.586 -7.081 1.00 97.56 103 LEU A O 1
ATOM 840 N N . SER A 1 104 ? 14.966 -11.759 -6.797 1.00 95.94 104 SER A N 1
ATOM 841 C CA . SER A 1 104 ? 14.761 -11.414 -8.208 1.00 95.94 104 SER A CA 1
ATOM 842 C C . SER A 1 104 ? 15.726 -10.325 -8.680 1.00 95.94 104 SER A C 1
ATOM 844 O O . SER A 1 104 ? 16.109 -10.323 -9.845 1.00 95.94 104 SER A O 1
ATOM 846 N N . PHE A 1 105 ? 16.116 -9.407 -7.795 1.00 93.00 105 PHE A N 1
ATOM 847 C CA . PHE A 1 105 ? 17.107 -8.377 -8.091 1.00 93.00 105 PHE A CA 1
ATOM 848 C C . PHE A 1 105 ? 18.527 -8.952 -8.209 1.00 93.00 105 PHE A C 1
ATOM 850 O O . PHE A 1 105 ? 19.260 -8.585 -9.123 1.00 93.00 105 PHE A O 1
ATOM 857 N N . LEU A 1 106 ? 18.918 -9.862 -7.308 1.00 95.44 106 LEU A N 1
ATOM 858 C CA . LEU A 1 106 ? 20.244 -10.492 -7.331 1.00 95.44 106 LEU A CA 1
ATOM 859 C C . LEU A 1 106 ? 20.405 -11.533 -8.445 1.00 95.44 106 LEU A C 1
ATOM 861 O O . LEU A 1 106 ? 21.501 -11.698 -8.977 1.00 95.44 106 LEU A O 1
ATOM 865 N N . PHE A 1 107 ? 19.327 -12.239 -8.785 1.00 96.19 107 PHE A N 1
ATOM 866 C CA . PHE A 1 107 ? 19.328 -13.344 -9.740 1.00 96.19 107 PHE A CA 1
ATOM 867 C C . PHE A 1 107 ? 18.264 -13.118 -10.828 1.00 96.19 107 PHE A C 1
ATOM 869 O O . PHE A 1 107 ? 17.281 -13.862 -10.883 1.00 96.19 107 PHE A O 1
ATOM 876 N N . PRO A 1 108 ? 18.442 -12.111 -11.705 1.00 91.31 108 PRO A N 1
ATOM 877 C CA . PRO A 1 108 ? 17.438 -11.738 -12.706 1.00 91.31 108 PRO A CA 1
ATOM 878 C C . PRO A 1 108 ? 17.146 -12.849 -13.726 1.00 91.31 108 PRO A C 1
ATOM 880 O O . PRO A 1 108 ? 16.042 -12.914 -14.258 1.00 91.31 108 PRO A O 1
ATOM 883 N N . GLU A 1 109 ? 18.097 -13.759 -13.955 1.00 93.56 109 GLU A N 1
ATOM 884 C CA . GLU A 1 109 ? 17.932 -14.911 -14.857 1.00 93.56 109 GLU A CA 1
ATOM 885 C C . GLU A 1 109 ? 16.952 -15.970 -14.310 1.00 93.56 109 GLU A C 1
ATOM 887 O O . GLU A 1 109 ? 16.433 -16.809 -15.049 1.00 93.56 109 GLU A O 1
ATOM 892 N N . VAL A 1 110 ? 16.673 -15.954 -13.001 1.00 96.44 110 VAL A N 1
ATOM 893 C CA . VAL A 1 110 ? 15.789 -16.922 -12.341 1.00 96.44 110 VAL A CA 1
ATOM 894 C C . VAL A 1 110 ? 14.368 -16.364 -12.295 1.00 96.44 110 VAL A C 1
ATOM 896 O O . VAL A 1 110 ? 13.909 -15.836 -11.281 1.00 96.44 110 VAL A O 1
ATOM 899 N N . TRP A 1 111 ? 13.636 -16.539 -13.396 1.00 95.19 111 TRP A N 1
ATOM 900 C CA . TRP A 1 111 ? 12.260 -16.040 -13.558 1.00 95.19 111 TRP A CA 1
ATOM 901 C C . TRP A 1 111 ? 11.297 -16.466 -12.430 1.00 95.19 111 TRP A C 1
ATOM 903 O O . TRP A 1 111 ? 10.339 -15.754 -12.117 1.00 95.19 111 TRP A O 1
ATOM 913 N N . LEU A 1 112 ? 11.557 -17.612 -11.785 1.00 97.00 112 LEU A N 1
ATOM 914 C CA . LEU A 1 112 ? 10.761 -18.122 -10.669 1.00 97.00 112 LEU A CA 1
ATOM 915 C C . LEU A 1 112 ? 10.724 -17.143 -9.484 1.00 97.00 112 LEU A C 1
ATOM 917 O O . LEU A 1 112 ? 9.685 -17.023 -8.838 1.00 97.00 112 LEU A O 1
ATOM 921 N N . PHE A 1 113 ? 11.810 -16.411 -9.203 1.00 97.75 113 PHE A N 1
ATOM 922 C CA . PHE A 1 113 ? 11.815 -15.424 -8.119 1.00 97.75 113 PHE A CA 1
ATOM 923 C C . PHE A 1 113 ? 10.882 -14.250 -8.411 1.00 97.75 113 PHE A C 1
ATOM 925 O O . PHE A 1 113 ? 10.156 -13.824 -7.514 1.00 97.75 113 PHE A O 1
ATOM 932 N N . SER A 1 114 ? 10.817 -13.788 -9.662 1.00 94.38 114 SER A N 1
ATOM 933 C CA . SER A 1 114 ? 9.866 -12.752 -10.075 1.00 94.38 114 SER A CA 1
ATOM 934 C C . SER A 1 114 ? 8.419 -13.238 -9.963 1.00 94.38 114 SER A C 1
ATOM 936 O O . SER A 1 114 ? 7.562 -12.509 -9.462 1.00 94.38 114 SER A O 1
ATOM 938 N N . LEU A 1 115 ? 8.137 -14.488 -10.359 1.00 96.12 115 LEU A N 1
ATOM 939 C CA . LEU A 1 115 ? 6.805 -15.076 -10.188 1.00 96.12 115 LEU A CA 1
ATOM 940 C C . LEU A 1 115 ? 6.419 -15.156 -8.703 1.00 96.12 115 LEU A C 1
ATOM 942 O O . LEU A 1 115 ? 5.332 -14.722 -8.321 1.00 96.12 115 LEU A O 1
ATOM 946 N N . LEU A 1 116 ? 7.310 -15.679 -7.857 1.00 97.62 116 LEU A N 1
ATOM 947 C CA . LEU A 1 116 ? 7.058 -15.812 -6.423 1.00 97.62 116 LEU A CA 1
ATOM 948 C C . LEU A 1 116 ? 6.873 -14.446 -5.757 1.00 97.62 116 LEU A C 1
ATOM 950 O O . LEU A 1 116 ? 5.949 -14.287 -4.960 1.00 97.62 116 LEU A O 1
ATOM 954 N N . GLN A 1 117 ? 7.662 -13.436 -6.130 1.00 96.00 117 GLN A N 1
ATOM 955 C CA . GLN A 1 117 ? 7.462 -12.063 -5.670 1.00 96.00 117 GLN A CA 1
ATOM 956 C C . GLN A 1 117 ? 6.028 -11.587 -5.945 1.00 96.00 117 GLN A C 1
ATOM 958 O O . GLN A 1 117 ? 5.385 -11.061 -5.038 1.00 96.00 117 GLN A O 1
ATOM 963 N N . VAL A 1 118 ? 5.508 -11.787 -7.162 1.00 94.62 118 VAL A N 1
ATOM 964 C CA . VAL A 1 118 ? 4.134 -11.396 -7.522 1.00 94.62 118 VAL A CA 1
ATOM 965 C C . VAL A 1 118 ? 3.102 -12.174 -6.701 1.00 94.62 118 VAL A C 1
ATOM 967 O O . VAL A 1 118 ? 2.179 -11.569 -6.158 1.00 94.62 118 VAL A O 1
ATOM 970 N N . VAL A 1 119 ? 3.268 -13.491 -6.549 1.00 97.00 119 VAL A N 1
ATOM 971 C CA . VAL A 1 119 ? 2.357 -14.340 -5.759 1.00 97.00 119 VAL A CA 1
ATOM 972 C C . VAL A 1 119 ? 2.285 -13.880 -4.303 1.00 97.00 119 VAL A C 1
ATOM 974 O O . VAL A 1 119 ? 1.190 -13.689 -3.764 1.00 97.00 119 VAL A O 1
ATOM 977 N N . PHE A 1 120 ? 3.431 -13.652 -3.659 1.00 97.81 120 PHE A N 1
ATOM 978 C CA . PHE A 1 120 ? 3.461 -13.194 -2.270 1.00 97.81 120 PHE A CA 1
ATOM 979 C C . PHE A 1 120 ? 2.987 -11.751 -2.123 1.00 97.81 120 PHE A C 1
ATOM 981 O O . PHE A 1 120 ? 2.369 -11.424 -1.114 1.00 97.81 120 PHE A O 1
ATOM 988 N N . PHE A 1 121 ? 3.188 -10.908 -3.135 1.00 96.75 121 PHE A N 1
ATOM 989 C CA . PHE A 1 121 ? 2.636 -9.561 -3.150 1.00 96.75 121 PHE A CA 1
ATOM 990 C C . PHE A 1 121 ? 1.105 -9.557 -3.204 1.00 96.75 121 PHE A C 1
ATOM 992 O O . PHE A 1 121 ? 0.454 -8.890 -2.404 1.00 96.75 121 PHE A O 1
ATOM 999 N N . VAL A 1 122 ? 0.514 -10.355 -4.094 1.00 96.88 122 VAL A N 1
ATOM 1000 C CA . VAL A 1 122 ? -0.944 -10.538 -4.176 1.00 96.88 122 VAL A CA 1
ATOM 1001 C C . VAL A 1 122 ? -1.485 -11.120 -2.870 1.00 96.88 122 VAL A C 1
ATOM 1003 O O . VAL A 1 122 ? -2.476 -10.626 -2.338 1.00 96.88 122 VAL A O 1
ATOM 1006 N N . THR A 1 123 ? -0.801 -12.116 -2.305 1.00 97.69 123 THR A N 1
ATOM 1007 C CA . THR A 1 123 ? -1.162 -12.702 -1.005 1.00 97.69 123 THR A CA 1
ATOM 1008 C C . THR A 1 123 ? -1.133 -11.650 0.105 1.00 97.69 123 THR A C 1
ATOM 1010 O O . THR A 1 123 ? -2.063 -11.556 0.901 1.00 97.69 123 THR A O 1
ATOM 1013 N N . PHE A 1 124 ? -0.097 -10.812 0.134 1.00 97.94 124 PHE A N 1
ATOM 1014 C CA . PHE A 1 124 ? 0.009 -9.696 1.063 1.00 97.94 124 PHE A CA 1
ATOM 1015 C C . PHE A 1 124 ? -1.184 -8.734 0.947 1.00 97.94 124 PHE A C 1
ATOM 1017 O O . PHE A 1 124 ? -1.803 -8.412 1.962 1.00 97.94 124 PHE A O 1
ATOM 1024 N N . LEU A 1 125 ? -1.546 -8.321 -0.270 1.00 97.75 125 LEU A N 1
ATOM 1025 C CA . LEU A 1 125 ? -2.685 -7.426 -0.494 1.00 97.75 125 LEU A CA 1
ATOM 1026 C C . LEU A 1 125 ? -4.021 -8.059 -0.115 1.00 97.75 125 LEU A C 1
ATOM 1028 O O . LEU A 1 125 ? -4.878 -7.369 0.429 1.00 97.75 125 LEU A O 1
ATOM 1032 N N . HIS A 1 126 ? -4.192 -9.358 -0.361 1.00 97.44 126 HIS A N 1
ATOM 1033 C CA . HIS A 1 126 ? -5.388 -10.083 0.053 1.00 97.44 126 HIS A CA 1
ATOM 1034 C C . HIS A 1 126 ? -5.613 -9.962 1.565 1.00 97.44 126 HIS A C 1
ATOM 1036 O O . HIS A 1 126 ? -6.659 -9.476 1.987 1.00 97.44 126 HIS A O 1
ATOM 1042 N N . PHE A 1 127 ? -4.608 -10.310 2.375 1.00 97.56 127 PHE A N 1
ATOM 1043 C CA . PHE A 1 127 ? -4.708 -10.181 3.830 1.00 97.56 127 PHE A CA 1
ATOM 1044 C C . PHE A 1 127 ? -4.852 -8.728 4.287 1.00 97.56 127 PHE A C 1
ATOM 1046 O O . PHE A 1 127 ? -5.557 -8.463 5.257 1.00 97.56 127 PHE A O 1
ATOM 1053 N N . LEU A 1 128 ? -4.202 -7.786 3.599 1.00 97.75 128 LEU A N 1
ATOM 1054 C CA . LEU A 1 128 ? -4.311 -6.362 3.904 1.00 97.75 128 LEU A CA 1
ATOM 1055 C C . LEU A 1 128 ? -5.746 -5.848 3.734 1.00 97.75 128 LEU A C 1
ATOM 1057 O O . LEU A 1 128 ? -6.265 -5.187 4.632 1.00 97.75 128 LEU A O 1
ATOM 1061 N N . PHE A 1 129 ? -6.382 -6.147 2.599 1.00 97.31 129 PHE A N 1
ATOM 1062 C CA . PHE A 1 129 ? -7.754 -5.718 2.323 1.00 97.31 129 PHE A CA 1
ATOM 1063 C C . PHE A 1 129 ? -8.758 -6.413 3.234 1.00 97.31 129 PHE A C 1
ATOM 1065 O O . PHE A 1 129 ? -9.665 -5.756 3.739 1.00 97.31 129 PHE A O 1
ATOM 1072 N N . GLU A 1 130 ? -8.561 -7.704 3.497 1.00 96.12 130 GLU A N 1
ATOM 1073 C CA . GLU A 1 130 ? -9.424 -8.465 4.394 1.00 96.12 130 GLU A CA 1
ATOM 1074 C C . GLU A 1 130 ? -9.367 -7.908 5.827 1.00 96.12 130 GLU A C 1
ATOM 1076 O O . GLU A 1 130 ? -10.404 -7.639 6.430 1.00 96.12 130 GLU A O 1
ATOM 1081 N N . ALA A 1 131 ? -8.162 -7.644 6.347 1.00 96.19 131 ALA A N 1
ATOM 1082 C CA . ALA A 1 131 ? -7.981 -7.053 7.671 1.00 96.19 131 ALA A CA 1
ATOM 1083 C C . ALA A 1 131 ? -8.565 -5.635 7.761 1.00 96.19 131 ALA A C 1
ATOM 1085 O O . ALA A 1 131 ? -9.200 -5.301 8.758 1.00 96.19 131 ALA A O 1
ATOM 1086 N N . ALA A 1 132 ? -8.382 -4.805 6.727 1.00 96.69 132 ALA A N 1
ATOM 1087 C CA . ALA A 1 132 ? -8.947 -3.456 6.688 1.00 96.69 132 ALA A CA 1
ATOM 1088 C C . ALA A 1 132 ? -10.484 -3.476 6.713 1.00 96.69 132 ALA A C 1
ATOM 1090 O O . ALA A 1 132 ? -11.085 -2.777 7.529 1.00 96.69 132 ALA A O 1
ATOM 1091 N N . ARG A 1 133 ? -11.103 -4.318 5.872 1.00 95.69 133 ARG A N 1
ATOM 1092 C CA . ARG A 1 133 ? -12.559 -4.491 5.815 1.00 95.69 133 ARG A CA 1
ATOM 1093 C C . ARG A 1 133 ? -13.110 -4.947 7.163 1.00 95.69 133 ARG A C 1
ATOM 1095 O O . ARG A 1 133 ? -13.962 -4.271 7.735 1.00 95.69 133 ARG A O 1
ATOM 1102 N N . HIS A 1 134 ? -12.571 -6.044 7.695 1.00 95.25 134 HIS A N 1
ATOM 1103 C CA . HIS A 1 134 ? -13.023 -6.618 8.964 1.00 95.25 134 HIS A CA 1
ATOM 1104 C C . HIS A 1 134 ? -12.889 -5.618 10.118 1.00 95.25 134 HIS A C 1
ATOM 1106 O O . HIS A 1 134 ? -13.813 -5.432 10.906 1.00 95.25 134 HIS A O 1
ATOM 1112 N N . LEU A 1 135 ? -11.767 -4.896 10.183 1.00 95.31 135 LEU A N 1
ATOM 1113 C CA . LEU A 1 135 ? -11.549 -3.870 11.199 1.00 95.31 135 LEU A CA 1
ATOM 1114 C C . LEU A 1 135 ? -12.575 -2.732 11.115 1.00 95.31 135 LEU A C 1
ATOM 1116 O O . LEU A 1 135 ? -13.063 -2.267 12.146 1.00 95.31 135 LEU A O 1
ATOM 1120 N N . GLN A 1 136 ? -12.899 -2.259 9.911 1.00 94.56 136 GLN A N 1
ATOM 1121 C CA . GLN A 1 136 ? -13.919 -1.227 9.747 1.00 94.56 136 GLN A CA 1
ATOM 1122 C C . GLN A 1 136 ? -15.296 -1.720 10.188 1.00 94.56 136 GLN A C 1
ATOM 1124 O O . GLN A 1 136 ? -15.969 -1.004 10.924 1.00 94.56 136 GLN A O 1
ATOM 1129 N N . GLU A 1 137 ? -15.704 -2.924 9.787 1.00 93.94 137 GLU A N 1
ATOM 1130 C CA . GLU A 1 137 ? -16.993 -3.508 10.174 1.00 93.94 137 GLU A CA 1
ATOM 1131 C C . GLU A 1 137 ? -17.131 -3.641 11.696 1.00 93.94 137 GLU A C 1
ATOM 1133 O O . GLU A 1 137 ? -18.137 -3.215 12.277 1.00 93.94 137 GLU A O 1
ATOM 1138 N N . GLU A 1 138 ? -16.097 -4.165 12.357 1.00 93.50 138 GLU A N 1
ATOM 1139 C CA . GLU A 1 138 ? -16.080 -4.316 13.811 1.00 93.50 138 GLU A CA 1
ATOM 1140 C C . GLU A 1 138 ? -16.111 -2.957 14.519 1.00 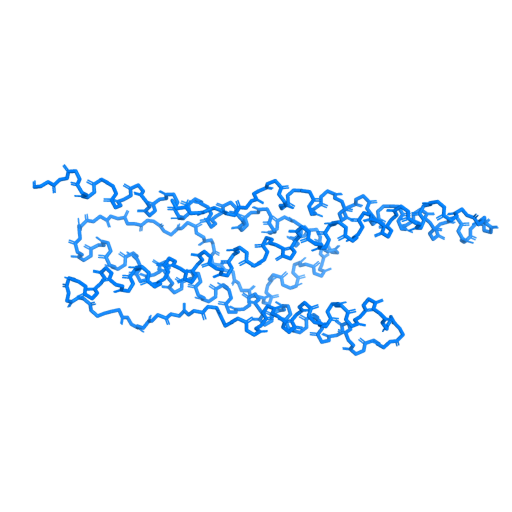93.50 138 GLU A C 1
ATOM 1142 O O . GLU A 1 138 ? -16.807 -2.808 15.520 1.00 93.50 138 GLU A O 1
ATOM 1147 N N . LYS A 1 139 ? -15.466 -1.921 13.973 1.00 92.88 139 LYS A N 1
ATOM 1148 C CA . LYS A 1 139 ? -15.560 -0.563 14.527 1.00 92.88 139 LYS A CA 1
ATOM 1149 C C . LYS A 1 139 ? -16.913 0.087 14.360 1.00 92.88 139 LYS A C 1
ATOM 1151 O O . LYS A 1 139 ? -17.381 0.735 15.290 1.00 92.88 139 LYS A O 1
ATOM 1156 N N . VAL A 1 140 ? -17.541 -0.064 13.197 1.00 93.44 140 VAL A N 1
ATOM 1157 C CA . VAL A 1 140 ? -18.901 0.442 12.970 1.00 93.44 140 VAL A CA 1
ATOM 1158 C C . VAL A 1 140 ? -19.847 -0.160 14.007 1.00 93.44 140 VAL A C 1
ATOM 1160 O O . VAL A 1 140 ? -20.643 0.557 14.612 1.00 93.44 140 VAL A O 1
ATOM 1163 N N . ARG A 1 141 ? -19.721 -1.468 14.252 1.00 91.31 141 ARG A N 1
ATOM 1164 C CA . ARG A 1 141 ? -20.488 -2.181 15.276 1.00 91.31 141 ARG A CA 1
ATOM 1165 C C . ARG A 1 141 ? -20.155 -1.679 16.682 1.00 91.31 141 ARG A C 1
ATOM 1167 O O . ARG A 1 141 ? -21.070 -1.318 17.414 1.00 91.31 141 ARG A O 1
ATOM 1174 N N . LEU A 1 142 ? -18.873 -1.630 17.036 1.00 92.06 142 LEU A N 1
ATOM 1175 C CA . LEU A 1 142 ? -18.401 -1.233 18.361 1.00 92.06 142 LEU A CA 1
ATOM 1176 C C . LEU A 1 142 ? -18.850 0.186 18.718 1.00 92.06 142 LEU A C 1
ATOM 1178 O O . LEU A 1 142 ? -19.450 0.391 19.770 1.00 92.06 142 LEU A O 1
ATOM 1182 N N . TYR A 1 143 ? -18.607 1.156 17.832 1.00 92.25 143 TYR A N 1
ATOM 1183 C CA . TYR A 1 143 ? -18.938 2.557 18.088 1.00 92.25 143 TYR A CA 1
ATOM 1184 C C . TYR A 1 143 ? -20.439 2.802 18.202 1.00 92.25 143 TYR A C 1
ATOM 1186 O O . TYR A 1 143 ? -20.868 3.582 19.052 1.00 92.25 143 TYR A O 1
ATOM 1194 N N . ARG A 1 144 ? -21.240 2.091 17.404 1.00 91.12 144 ARG A N 1
ATOM 1195 C CA . ARG A 1 144 ? -22.697 2.158 17.504 1.00 91.12 144 ARG A CA 1
ATOM 1196 C C . ARG A 1 144 ? -23.203 1.566 18.818 1.00 91.12 144 ARG A C 1
ATOM 1198 O O . ARG A 1 144 ? -24.052 2.171 19.453 1.00 91.12 144 ARG A O 1
ATOM 1205 N N . VAL A 1 145 ? -22.698 0.401 19.225 1.00 90.12 145 VAL A N 1
ATOM 1206 C CA . VAL A 1 145 ? -23.194 -0.294 20.425 1.00 90.12 145 VAL A CA 1
ATOM 1207 C C . VAL A 1 145 ? -22.746 0.395 21.712 1.00 90.12 145 VAL A C 1
ATOM 1209 O O . VAL A 1 145 ? -23.553 0.547 22.621 1.00 90.12 145 VAL A O 1
ATOM 1212 N N . LEU A 1 146 ? -21.476 0.793 21.805 1.00 88.56 146 LEU A N 1
ATOM 1213 C CA . LEU A 1 146 ? -20.921 1.327 23.050 1.00 88.56 146 LEU A CA 1
ATOM 1214 C C . LEU A 1 146 ? -21.170 2.822 23.239 1.00 88.56 146 LEU A C 1
ATOM 1216 O O . LEU A 1 146 ? -21.253 3.278 24.375 1.00 88.56 146 LEU A O 1
ATOM 1220 N N . PHE A 1 147 ? -21.263 3.585 22.150 1.00 88.00 147 PHE A N 1
ATOM 1221 C CA . PHE A 1 147 ? -21.247 5.045 22.228 1.00 88.00 147 PHE A CA 1
ATOM 1222 C C . PHE A 1 147 ? -22.390 5.726 21.472 1.00 88.00 147 PHE A C 1
ATOM 1224 O O . PHE A 1 147 ? -22.468 6.952 21.496 1.00 88.00 147 PHE A O 1
ATOM 1231 N N . ASP A 1 148 ? -23.252 4.961 20.792 1.00 88.50 148 ASP A N 1
ATOM 1232 C CA . ASP A 1 148 ? -24.326 5.484 19.937 1.00 88.50 148 ASP A CA 1
ATOM 1233 C C . ASP A 1 148 ? -23.814 6.496 18.885 1.00 88.50 148 ASP A C 1
ATOM 1235 O O . ASP A 1 148 ? -24.460 7.487 18.547 1.00 88.50 148 ASP A O 1
ATOM 1239 N N . VAL A 1 149 ? -22.597 6.263 18.369 1.00 88.94 149 VAL A N 1
ATOM 1240 C CA . VAL A 1 149 ? -21.973 7.100 17.333 1.00 88.94 149 VAL A CA 1
ATOM 1241 C C . VAL A 1 149 ? -21.887 6.339 16.015 1.00 88.94 149 VAL A C 1
ATOM 1243 O O . VAL A 1 149 ? -21.398 5.210 15.946 1.00 88.94 149 VAL A O 1
ATOM 1246 N N . GLU A 1 150 ? -22.298 6.993 14.929 1.00 87.06 150 GLU A N 1
ATOM 1247 C CA . GLU A 1 150 ? -22.071 6.482 13.580 1.00 87.06 150 GLU A CA 1
ATOM 1248 C C . GLU A 1 150 ? -20.609 6.659 13.154 1.00 87.06 150 GLU A C 1
ATOM 1250 O O . GLU A 1 150 ? -20.173 7.741 12.757 1.00 87.06 150 GLU A O 1
ATOM 1255 N N . PHE A 1 151 ? -19.852 5.565 13.176 1.00 89.88 151 PHE A N 1
ATOM 1256 C CA . PHE A 1 151 ? -18.554 5.497 12.516 1.00 89.88 151 PHE A CA 1
ATOM 1257 C C . PHE A 1 151 ? -18.754 5.154 11.034 1.00 89.88 151 PHE A C 1
ATOM 1259 O O . PHE A 1 151 ? -19.449 4.194 10.710 1.00 89.88 151 PHE A O 1
ATOM 1266 N N . ARG A 1 152 ? -18.181 5.937 10.114 1.00 89.75 152 ARG A N 1
ATOM 1267 C CA . ARG A 1 152 ? -18.334 5.705 8.667 1.00 89.75 152 ARG A CA 1
ATOM 1268 C C . ARG A 1 152 ? -17.189 4.847 8.121 1.00 89.75 152 ARG A C 1
ATOM 1270 O O . ARG A 1 152 ? -16.041 5.077 8.500 1.00 89.75 152 ARG A O 1
ATOM 1277 N N . PRO A 1 153 ? -17.455 3.903 7.201 1.00 90.19 153 PRO A N 1
ATOM 1278 C CA . PRO A 1 153 ? -16.389 3.211 6.491 1.00 90.19 153 PRO A CA 1
ATOM 1279 C C . PRO A 1 153 ? -15.659 4.196 5.560 1.00 90.19 153 PRO A C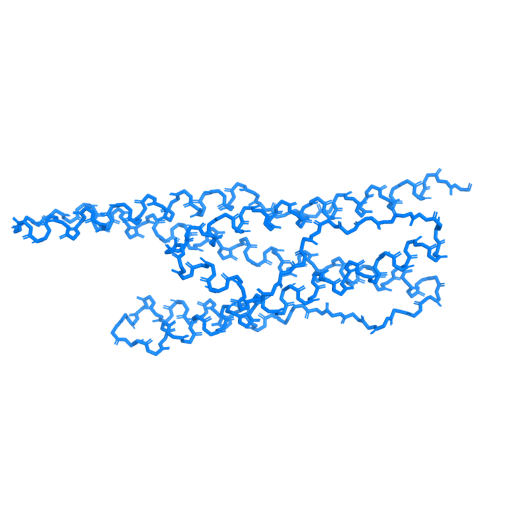 1
ATOM 1281 O O . PRO A 1 153 ? -16.293 4.897 4.775 1.00 90.19 153 PRO A O 1
ATOM 1284 N N . ILE A 1 154 ? -14.330 4.261 5.676 1.00 93.88 154 ILE A N 1
ATOM 1285 C CA . ILE A 1 154 ? -13.460 5.202 4.947 1.00 93.88 154 ILE A CA 1
ATOM 1286 C C . ILE A 1 154 ? -12.567 4.474 3.939 1.00 93.88 154 ILE A C 1
ATOM 1288 O O . ILE A 1 154 ? -12.464 4.903 2.793 1.00 93.88 154 ILE A O 1
ATOM 1292 N N . ILE A 1 155 ? -11.942 3.359 4.335 1.00 93.81 155 ILE A N 1
ATOM 1293 C CA . ILE A 1 155 ? -11.155 2.547 3.402 1.00 93.81 155 ILE A CA 1
ATOM 1294 C C . ILE A 1 155 ? -12.135 1.810 2.492 1.00 93.81 155 ILE A C 1
ATOM 1296 O O . ILE A 1 155 ? -13.087 1.181 2.960 1.00 93.81 155 ILE A O 1
ATOM 1300 N N . LYS A 1 156 ? -11.922 1.935 1.180 1.00 94.50 156 LYS A N 1
ATOM 1301 C CA . LYS A 1 156 ? -12.787 1.308 0.178 1.00 94.50 156 LYS A CA 1
ATOM 1302 C C . LYS A 1 156 ? -12.514 -0.189 0.126 1.00 94.50 156 LYS A C 1
ATOM 1304 O O . LYS A 1 156 ? -11.356 -0.613 0.039 1.00 94.50 156 LYS A O 1
ATOM 1309 N N . GLU A 1 157 ? -13.583 -0.976 0.097 1.00 92.25 157 GLU A N 1
ATOM 1310 C CA . GLU A 1 157 ? -13.486 -2.413 -0.128 1.00 92.25 157 GLU A CA 1
ATOM 1311 C C . GLU A 1 157 ? -12.941 -2.700 -1.524 1.00 92.25 157 GLU A C 1
ATOM 1313 O O . GLU A 1 157 ? -13.371 -2.125 -2.529 1.00 92.25 157 GLU A O 1
ATOM 1318 N N . ARG A 1 158 ? -11.950 -3.587 -1.583 1.00 93.44 158 ARG A N 1
ATOM 1319 C CA . ARG A 1 158 ? -11.265 -3.944 -2.821 1.00 93.44 158 ARG A CA 1
ATOM 1320 C C . ARG A 1 158 ? -11.073 -5.443 -2.886 1.00 93.44 158 ARG A C 1
ATOM 1322 O O . ARG A 1 158 ? -10.572 -6.060 -1.952 1.00 93.44 158 ARG A O 1
ATOM 1329 N N . ASN A 1 159 ? -11.411 -6.011 -4.036 1.00 93.88 159 ASN A N 1
ATOM 1330 C CA . ASN A 1 159 ? -11.057 -7.382 -4.356 1.00 93.88 159 ASN A CA 1
ATOM 1331 C C . ASN A 1 159 ? -9.646 -7.410 -4.960 1.00 93.88 159 ASN A C 1
ATOM 1333 O O . ASN A 1 159 ? -9.360 -6.700 -5.927 1.00 93.88 159 ASN A O 1
ATOM 1337 N N . VAL A 1 160 ? -8.772 -8.250 -4.403 1.00 94.81 160 VAL A N 1
ATOM 1338 C CA . VAL A 1 160 ? -7.380 -8.377 -4.852 1.00 94.81 160 VAL A CA 1
ATOM 1339 C C . VAL A 1 160 ? -7.266 -8.798 -6.322 1.00 94.81 160 VAL A C 1
ATOM 1341 O O . VAL A 1 160 ? -6.397 -8.299 -7.034 1.00 94.81 160 VAL A O 1
ATOM 1344 N N . LEU A 1 161 ? -8.174 -9.649 -6.810 1.00 93.38 161 LEU A N 1
ATOM 1345 C CA . LEU A 1 161 ? -8.209 -10.084 -8.204 1.00 93.38 161 LEU A CA 1
ATOM 1346 C C . LEU A 1 161 ? -8.559 -8.916 -9.126 1.00 93.38 161 LEU A C 1
ATOM 1348 O O . LEU A 1 161 ? -7.900 -8.718 -10.140 1.00 93.38 161 LEU A O 1
ATOM 1352 N N . THR A 1 162 ? -9.545 -8.099 -8.750 1.00 94.06 162 THR A N 1
ATOM 1353 C CA . THR A 1 162 ? -9.907 -6.893 -9.508 1.00 94.06 162 THR A CA 1
ATOM 1354 C C . THR A 1 162 ? -8.746 -5.905 -9.551 1.00 94.06 162 THR A C 1
ATOM 1356 O O . THR A 1 162 ? -8.431 -5.377 -10.615 1.00 94.06 162 THR A O 1
ATOM 1359 N N . VAL A 1 163 ? -8.067 -5.693 -8.419 1.00 95.69 163 VAL A N 1
ATOM 1360 C CA . VAL A 1 163 ? -6.870 -4.840 -8.344 1.00 95.69 163 VAL A CA 1
ATOM 1361 C C . VAL A 1 163 ? -5.771 -5.357 -9.270 1.00 95.69 163 VAL A C 1
ATOM 1363 O O . VAL A 1 163 ? -5.175 -4.570 -10.008 1.00 95.69 163 VAL A O 1
ATOM 1366 N N . LEU A 1 164 ? -5.523 -6.668 -9.275 1.00 94.31 164 LEU A N 1
ATOM 1367 C CA . LEU A 1 164 ? -4.535 -7.296 -10.148 1.00 94.31 164 LEU A CA 1
ATOM 1368 C C . LEU A 1 164 ? -4.902 -7.122 -11.628 1.00 94.31 164 LEU A C 1
ATOM 1370 O O . LEU A 1 164 ? -4.069 -6.672 -12.410 1.00 94.31 164 LEU A O 1
ATOM 1374 N N . LEU A 1 165 ? -6.148 -7.413 -12.009 1.00 95.06 165 LEU A N 1
ATOM 1375 C CA . LEU A 1 165 ? -6.625 -7.272 -13.387 1.00 95.06 165 LEU A CA 1
ATOM 1376 C C . LEU A 1 165 ? -6.526 -5.825 -13.879 1.00 95.06 165 LEU A C 1
ATOM 1378 O O . LEU A 1 165 ? -6.001 -5.585 -14.964 1.00 95.06 165 LEU A O 1
ATOM 1382 N N . LEU A 1 166 ? -6.964 -4.855 -13.072 1.00 96.00 166 LEU A N 1
ATOM 1383 C CA . LEU A 1 166 ? -6.842 -3.435 -13.407 1.00 96.00 166 LEU A CA 1
ATOM 1384 C C . LEU A 1 166 ? -5.379 -3.014 -13.531 1.00 96.00 166 LEU A C 1
ATOM 1386 O O . LEU A 1 166 ? -5.030 -2.274 -14.446 1.00 96.00 166 LEU A O 1
ATOM 1390 N N . THR A 1 167 ? -4.511 -3.513 -12.652 1.00 94.69 167 THR A N 1
ATOM 1391 C CA . THR A 1 167 ? -3.069 -3.260 -12.731 1.00 94.69 167 THR A CA 1
ATOM 1392 C C . THR A 1 167 ? -2.488 -3.783 -14.042 1.00 94.69 167 THR A C 1
ATOM 1394 O O . THR A 1 167 ? -1.747 -3.057 -14.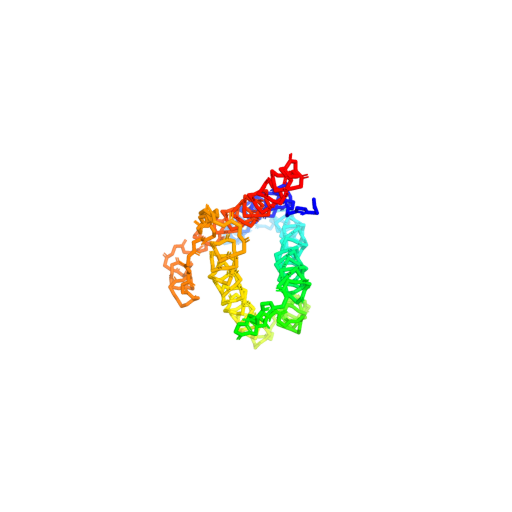695 1.00 94.69 167 THR A O 1
ATOM 1397 N N . LEU A 1 168 ? -2.854 -4.993 -14.469 1.00 93.81 168 LEU A N 1
ATOM 1398 C CA . LEU A 1 168 ? -2.373 -5.576 -15.724 1.00 93.81 168 LEU A CA 1
ATOM 1399 C C . LEU A 1 168 ? -2.903 -4.826 -16.954 1.00 93.81 168 LEU A C 1
ATOM 1401 O O . LEU A 1 168 ? -2.115 -4.431 -17.807 1.00 93.81 168 LEU A O 1
ATOM 1405 N N . ILE A 1 169 ? -4.215 -4.570 -17.021 1.00 95.50 169 ILE A N 1
ATOM 1406 C CA . ILE A 1 169 ? -4.860 -3.889 -18.160 1.00 95.50 169 ILE A CA 1
ATOM 1407 C C . ILE A 1 169 ? -4.344 -2.452 -18.319 1.00 95.50 169 ILE A C 1
ATOM 1409 O O . ILE A 1 169 ? -4.232 -1.949 -19.434 1.00 95.50 169 ILE A O 1
ATOM 1413 N N . THR A 1 170 ? -4.003 -1.790 -17.213 1.00 95.88 170 THR A N 1
ATOM 1414 C CA . THR A 1 170 ? -3.473 -0.416 -17.219 1.00 95.88 170 THR A CA 1
ATOM 1415 C C . THR A 1 170 ? -1.945 -0.347 -17.213 1.00 95.88 170 THR A C 1
ATOM 1417 O O . THR A 1 170 ? -1.393 0.725 -16.971 1.00 95.88 170 THR A O 1
ATOM 1420 N N . PHE A 1 171 ? -1.247 -1.465 -17.443 1.00 92.25 171 PHE A N 1
ATOM 1421 C CA . PHE A 1 171 ? 0.220 -1.540 -17.435 1.00 92.25 171 PHE A CA 1
ATOM 1422 C C . PHE A 1 171 ? 0.868 -0.925 -16.178 1.00 92.25 171 PHE A C 1
ATOM 1424 O O . PHE A 1 171 ? 1.879 -0.231 -16.246 1.00 92.25 171 PHE A O 1
ATOM 1431 N N . GLY A 1 172 ? 0.272 -1.154 -15.008 1.00 91.50 172 GLY A N 1
ATOM 1432 C CA . GLY A 1 172 ? 0.790 -0.691 -13.721 1.00 91.50 172 GLY A CA 1
ATOM 1433 C C . GLY A 1 172 ? 0.266 0.669 -13.255 1.00 91.50 172 GLY A C 1
ATOM 1434 O O . GLY A 1 172 ? 0.424 0.995 -12.080 1.00 91.50 172 GLY A O 1
ATOM 1435 N N . VAL A 1 173 ? -0.413 1.448 -14.106 1.00 94.44 173 VAL A N 1
ATOM 1436 C CA . VAL A 1 173 ? -0.904 2.793 -13.738 1.00 94.44 173 VAL A CA 1
ATOM 1437 C C . VAL A 1 173 ? -1.896 2.735 -12.575 1.00 94.44 173 VAL A C 1
ATOM 1439 O O . VAL A 1 173 ? -1.803 3.535 -11.642 1.00 94.44 173 VAL A O 1
ATOM 1442 N N . TYR A 1 174 ? -2.805 1.757 -12.578 1.00 96.44 174 TYR A N 1
ATOM 1443 C CA . TYR A 1 174 ? -3.744 1.567 -11.473 1.00 96.44 174 TYR A CA 1
ATOM 1444 C C . TYR A 1 174 ? -3.032 1.286 -10.142 1.00 96.44 174 TYR A C 1
ATOM 1446 O O . TYR A 1 174 ? -3.455 1.791 -9.103 1.00 96.44 174 TYR A O 1
ATOM 1454 N N . TRP A 1 175 ? -1.923 0.540 -10.164 1.00 96.25 175 TRP A N 1
ATOM 1455 C CA . TRP A 1 175 ? -1.149 0.262 -8.956 1.00 96.25 175 TRP A CA 1
ATOM 1456 C C . TRP A 1 175 ? -0.532 1.537 -8.372 1.00 96.25 175 TRP A C 1
ATOM 1458 O O . TRP A 1 175 ? -0.631 1.779 -7.170 1.00 96.25 175 TRP A O 1
ATOM 1468 N N . LEU A 1 176 ? 0.030 2.402 -9.220 1.00 96.12 176 LEU A N 1
ATOM 1469 C CA . LEU A 1 176 ? 0.591 3.688 -8.789 1.00 96.12 176 LEU A CA 1
ATOM 1470 C C . LEU A 1 176 ? -0.465 4.588 -8.136 1.00 96.12 176 LEU A C 1
ATOM 1472 O O . LEU A 1 176 ? -0.205 5.187 -7.091 1.00 96.12 176 LEU A O 1
ATOM 1476 N N . TYR A 1 177 ? -1.667 4.641 -8.718 1.00 96.38 177 TYR A N 1
ATOM 1477 C CA . TYR A 1 177 ? -2.816 5.318 -8.111 1.00 96.38 177 TYR A CA 1
ATOM 1478 C C . TYR A 1 177 ? -3.153 4.721 -6.738 1.00 96.38 177 TYR A C 1
ATOM 1480 O O . TYR A 1 177 ? -3.274 5.449 -5.749 1.00 96.38 177 TYR A O 1
ATOM 1488 N N . LEU A 1 178 ? -3.258 3.392 -6.666 1.00 96.75 178 LEU A N 1
ATOM 1489 C CA . LEU A 1 178 ? -3.685 2.685 -5.467 1.00 96.75 178 LEU A CA 1
ATOM 1490 C C . LEU A 1 178 ? -2.724 2.884 -4.288 1.00 96.75 178 LEU A C 1
ATOM 1492 O O . LEU A 1 178 ? -3.189 3.020 -3.161 1.00 96.75 178 LEU A O 1
ATOM 1496 N N . ILE A 1 179 ? -1.412 2.966 -4.529 1.00 97.31 179 ILE A N 1
ATOM 1497 C CA . ILE A 1 179 ? -0.418 3.251 -3.481 1.00 97.31 179 ILE A CA 1
ATOM 1498 C C . ILE A 1 179 ? -0.745 4.559 -2.753 1.00 97.31 179 ILE A C 1
ATOM 1500 O O . ILE A 1 179 ? -0.737 4.620 -1.520 1.00 97.31 179 ILE A O 1
ATOM 1504 N N . VAL A 1 180 ? -1.021 5.622 -3.508 1.00 97.44 180 VAL A N 1
ATOM 1505 C CA . VAL A 1 180 ? -1.296 6.942 -2.933 1.00 97.44 180 VAL A CA 1
ATOM 1506 C C . VAL A 1 180 ? -2.668 6.954 -2.273 1.00 97.44 180 VAL A C 1
ATOM 1508 O O . VAL A 1 180 ? -2.794 7.419 -1.141 1.00 97.44 180 VAL A O 1
ATOM 1511 N N . GLU A 1 181 ? -3.681 6.429 -2.959 1.00 97.50 181 GLU A N 1
ATOM 1512 C CA . GLU A 1 181 ? -5.059 6.439 -2.472 1.00 97.50 181 GLU A CA 1
ATOM 1513 C C . GLU A 1 181 ? -5.212 5.620 -1.187 1.00 97.50 181 GLU A C 1
ATOM 1515 O O . GLU A 1 181 ? -5.721 6.128 -0.194 1.00 97.50 181 GLU A O 1
ATOM 1520 N N . LEU A 1 182 ? -4.703 4.386 -1.155 1.00 97.56 182 LEU A N 1
ATOM 1521 C CA . LEU A 1 182 ? -4.805 3.529 0.026 1.00 97.56 182 LEU A CA 1
ATOM 1522 C C . LEU A 1 182 ? -4.056 4.124 1.225 1.00 97.56 182 LEU A C 1
ATOM 1524 O O . LEU A 1 182 ? -4.534 4.051 2.355 1.00 97.56 182 LEU A O 1
ATOM 1528 N N . SER A 1 183 ? -2.907 4.763 0.987 1.00 97.94 183 SER A N 1
ATOM 1529 C CA . SER A 1 183 ? -2.168 5.468 2.042 1.00 97.94 183 SER A CA 1
ATOM 1530 C C . SER A 1 183 ? -2.983 6.611 2.652 1.00 97.94 183 SER A C 1
ATOM 1532 O O . SER A 1 183 ? -2.946 6.805 3.868 1.00 97.94 183 SER A O 1
ATOM 1534 N N . LYS A 1 184 ? -3.727 7.358 1.826 1.00 97.62 184 LYS A N 1
ATOM 1535 C CA . LYS A 1 184 ? -4.634 8.414 2.295 1.00 97.62 184 LYS A CA 1
ATOM 1536 C C . LYS A 1 184 ? -5.815 7.833 3.057 1.00 97.62 184 LYS A C 1
ATOM 1538 O O . LYS A 1 184 ? -6.048 8.258 4.179 1.00 97.62 184 LYS A O 1
ATOM 1543 N N . GLU A 1 185 ? -6.482 6.826 2.504 1.00 97.38 185 GLU A N 1
ATOM 1544 C CA . GLU A 1 185 ? -7.632 6.179 3.141 1.00 97.38 185 GLU A CA 1
ATOM 1545 C C . GLU A 1 185 ? -7.280 5.598 4.518 1.00 97.38 185 GLU A C 1
ATOM 1547 O O . GLU A 1 185 ? -8.031 5.784 5.472 1.00 97.38 185 GLU A O 1
ATOM 1552 N N . ILE A 1 186 ? -6.114 4.951 4.661 1.00 97.12 186 ILE A N 1
ATOM 1553 C CA . ILE A 1 186 ? -5.635 4.463 5.965 1.00 97.12 186 ILE A CA 1
ATOM 1554 C C . ILE A 1 186 ? -5.416 5.633 6.930 1.00 97.12 186 ILE A C 1
ATOM 1556 O O . ILE A 1 186 ? -5.825 5.557 8.085 1.00 97.12 186 ILE A O 1
ATOM 1560 N N . ASN A 1 187 ? -4.786 6.722 6.485 1.00 97.69 187 ASN A N 1
ATOM 1561 C CA . ASN A 1 187 ? -4.568 7.891 7.335 1.00 97.69 187 ASN A CA 1
ATOM 1562 C C . ASN A 1 187 ? -5.886 8.543 7.775 1.00 97.69 187 ASN A C 1
ATOM 1564 O O . ASN A 1 187 ? -6.051 8.809 8.962 1.00 97.69 187 ASN A O 1
ATOM 1568 N N . GLU A 1 188 ? -6.828 8.734 6.852 1.00 96.88 188 GLU A N 1
ATOM 1569 C CA . GLU A 1 188 ? -8.155 9.288 7.130 1.00 96.88 188 GLU A CA 1
ATOM 1570 C C . GLU A 1 188 ? -8.951 8.398 8.087 1.00 96.88 188 GLU A C 1
ATOM 1572 O O . GLU A 1 188 ? -9.590 8.897 9.012 1.00 96.88 188 GLU A O 1
ATOM 1577 N N . PHE A 1 189 ? -8.864 7.078 7.921 1.00 96.25 189 PHE A N 1
ATOM 1578 C CA . PHE A 1 189 ? -9.473 6.116 8.831 1.00 96.25 189 PHE A CA 1
ATOM 1579 C C . PHE A 1 189 ? -8.912 6.233 10.256 1.00 96.25 189 PHE A C 1
ATOM 1581 O O . PHE A 1 189 ? -9.677 6.270 11.221 1.00 96.25 189 PHE A O 1
ATOM 1588 N N . LEU A 1 190 ? -7.588 6.346 10.400 1.00 95.56 190 LEU A N 1
ATOM 1589 C CA . LEU A 1 190 ? -6.946 6.545 11.702 1.00 95.56 190 LEU A CA 1
ATOM 1590 C C . LEU A 1 190 ? -7.265 7.921 12.307 1.00 95.56 190 LEU A C 1
ATOM 1592 O O . LEU A 1 190 ? -7.389 8.035 13.524 1.00 95.56 190 LEU A O 1
ATOM 1596 N N . ASP A 1 191 ? -7.383 8.963 11.481 1.00 94.81 191 ASP A N 1
ATOM 1597 C CA . ASP A 1 191 ? -7.778 10.305 11.919 1.00 94.81 191 ASP A CA 1
ATOM 1598 C C . ASP A 1 191 ? -9.225 10.326 12.420 1.00 94.81 191 ASP A C 1
ATOM 1600 O O . ASP A 1 191 ? -9.509 10.930 13.454 1.00 94.81 191 ASP A O 1
ATOM 1604 N N 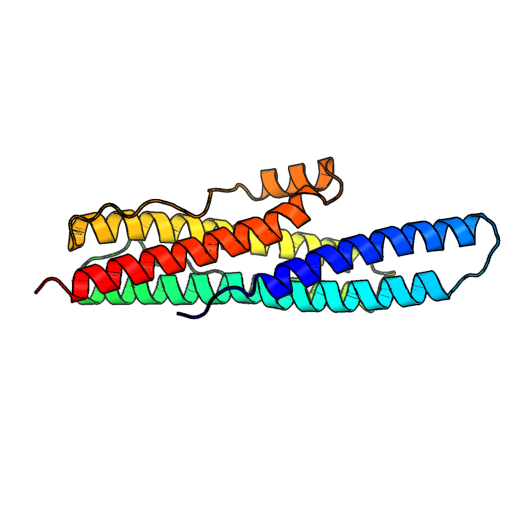. ALA A 1 192 ? -10.143 9.668 11.708 1.00 92.88 192 ALA A N 1
ATOM 1605 C CA . ALA A 1 192 ? -11.539 9.558 12.113 1.00 92.88 192 ALA A CA 1
ATOM 1606 C C . ALA A 1 192 ? -11.675 8.810 13.441 1.00 92.88 192 ALA A C 1
ATOM 1608 O O . ALA A 1 192 ? -12.396 9.258 14.326 1.00 92.88 192 ALA A O 1
ATOM 1609 N N . ASP A 1 193 ? -10.934 7.716 13.604 1.00 92.31 193 ASP A N 1
ATOM 1610 C CA . ASP A 1 193 ? -10.885 6.953 14.847 1.00 92.31 193 ASP A CA 1
ATOM 1611 C C . ASP A 1 193 ? -10.408 7.791 16.040 1.00 92.31 193 ASP A C 1
ATOM 1613 O O . ASP A 1 193 ? -11.071 7.863 17.072 1.00 92.31 193 ASP A O 1
ATOM 1617 N N . GLU A 1 194 ? -9.281 8.485 15.877 1.00 92.06 194 GLU A N 1
ATOM 1618 C CA . GLU A 1 194 ? -8.693 9.328 16.921 1.00 92.06 194 GLU A CA 1
ATOM 1619 C C . GLU A 1 194 ? -9.611 10.504 17.289 1.00 92.06 194 GLU A C 1
ATOM 1621 O O . GLU A 1 194 ? -9.743 10.845 18.465 1.00 92.06 194 GLU A O 1
ATOM 1626 N N . ARG A 1 195 ? -10.304 11.094 16.304 1.00 91.00 195 ARG A N 1
ATOM 1627 C CA . ARG A 1 195 ? -11.308 12.145 16.539 1.00 91.00 195 ARG A CA 1
ATOM 1628 C C . ARG A 1 195 ? -12.518 11.622 17.303 1.00 91.00 195 ARG A C 1
ATOM 1630 O O . ARG A 1 195 ? -12.958 12.289 18.235 1.00 91.00 195 ARG A O 1
ATOM 1637 N N . THR A 1 196 ? -13.047 10.460 16.924 1.00 89.56 196 THR A N 1
ATOM 1638 C CA . THR A 1 196 ? -14.194 9.855 17.610 1.00 89.56 196 THR A CA 1
ATOM 1639 C C . THR A 1 196 ? -13.848 9.564 19.063 1.00 89.56 196 THR A C 1
ATOM 1641 O O . THR A 1 196 ? -14.555 10.037 19.945 1.00 89.56 196 THR A O 1
ATOM 1644 N N . MET A 1 197 ? -12.714 8.911 19.330 1.00 86.31 197 MET A N 1
ATOM 1645 C CA . MET A 1 197 ? -12.272 8.626 20.701 1.00 86.31 197 MET A CA 1
ATOM 1646 C C . MET A 1 197 ? -12.087 9.896 21.535 1.00 86.31 197 MET A C 1
ATOM 1648 O O . MET A 1 197 ? -12.601 9.982 22.647 1.00 86.31 197 MET A O 1
ATOM 1652 N N . LYS A 1 198 ? -11.439 10.928 20.981 1.00 87.31 198 LYS A N 1
ATOM 1653 C CA . LYS A 1 198 ? -11.259 12.204 21.684 1.00 87.31 198 LYS A CA 1
ATOM 1654 C C . LYS A 1 198 ? -12.591 12.881 22.021 1.00 87.31 198 LYS A C 1
ATOM 1656 O O . LYS A 1 198 ? -12.726 13.467 23.088 1.00 87.31 198 LYS A O 1
ATOM 1661 N N . ASN A 1 199 ? -13.577 12.815 21.128 1.00 84.12 199 ASN A N 1
ATOM 1662 C CA . ASN A 1 199 ? -14.899 13.395 21.378 1.00 84.12 199 ASN A CA 1
ATOM 1663 C C . ASN A 1 199 ? -15.680 12.638 22.463 1.00 84.12 199 ASN A C 1
ATOM 1665 O O . ASN A 1 199 ? -16.523 13.239 23.126 1.00 84.12 199 ASN A O 1
ATOM 1669 N N . LEU A 1 200 ? -15.406 11.343 22.633 1.00 80.94 200 LEU A N 1
ATOM 1670 C CA . LEU A 1 200 ? -16.013 10.510 23.668 1.00 80.94 200 LEU A CA 1
ATOM 1671 C C . LEU A 1 200 ? -15.387 10.770 25.043 1.00 80.94 200 LEU A C 1
ATOM 1673 O O . LEU A 1 200 ? -16.120 10.894 26.014 1.00 80.94 200 LEU A O 1
ATOM 1677 N N . GLU A 1 201 ? -14.069 10.971 25.125 1.00 68.62 201 GLU A N 1
ATOM 1678 C CA . GLU A 1 201 ? -13.387 11.352 26.378 1.00 68.62 201 GLU A CA 1
ATOM 1679 C C . GLU A 1 201 ? -13.840 12.719 26.930 1.00 68.62 201 GLU A C 1
ATOM 1681 O O . GLU A 1 201 ? -13.742 12.971 28.128 1.00 68.62 201 GLU A O 1
ATOM 1686 N N . VAL A 1 202 ? -14.340 13.613 26.069 1.00 56.88 202 VAL A N 1
ATOM 1687 C CA . VAL A 1 202 ? -14.804 14.962 26.451 1.00 56.88 202 VAL A CA 1
ATOM 1688 C C . VAL A 1 202 ? -16.264 14.972 26.935 1.00 56.88 202 VAL A C 1
ATOM 1690 O O . VAL A 1 202 ? -16.716 15.987 27.462 1.00 56.88 202 VAL A O 1
ATOM 1693 N N . LYS A 1 203 ? -17.005 13.864 26.801 1.00 47.03 203 LYS A N 1
ATOM 1694 C CA . LYS A 1 203 ? -18.365 13.710 27.338 1.00 47.03 203 LYS A CA 1
ATOM 1695 C C . LYS A 1 203 ? -18.345 12.840 28.610 1.00 47.03 203 LYS A C 1
ATOM 1697 O O . LYS A 1 203 ? -18.508 11.628 28.485 1.00 47.03 203 LYS A O 1
ATOM 1702 N N . PRO A 1 204 ? -18.121 13.424 29.804 1.00 42.28 204 PRO A N 1
ATOM 1703 C CA . PRO A 1 204 ? -18.410 12.763 31.075 1.00 42.28 204 PRO A CA 1
ATOM 1704 C C . PRO A 1 204 ? -19.917 12.690 31.355 1.00 42.28 204 PRO A C 1
ATOM 1706 O O . PRO A 1 204 ? -20.654 13.608 30.920 1.00 42.28 204 PRO A O 1
#

pLDDT: mean 93.3, std 7.16, range [42.28, 98.31]

Radius of gyration: 20.44 Å; chains: 1; bounding box: 50×33×63 Å

Foldseek 3Di:
DDAQPLVLLVLLLVLLVQLVVLVVVCVVCVVVVHRPCVSVVSSVVSNVSSVVSLLSRLVRLQVLLQVLQVVLCVVCVVVVHDFPDQQHQDPVLSVQLVVLVVVCVVCVVPVVSVVSNVVSVLVSVQSSLVNLVSSQVSCQVVCCVPPVDGDDQQQDRDDSVVLVVCCVVVVNPSVSVCSSRNSVSSRVSVVSVVVSVVVVVVPD

Sequence (204 aa):
MKRVSTNLAWIGVIFSIASTVLLVKYYGEILAGRQVHVFGLTALFLSMISSLSLFVVYRQWTVLLNENALKTQRLAESHGFDLKGVLLVPNWTYFTFVLFWFLSFLFPEVWLFSLLQVVFFVTFLHFLFEAARHLQEEKVRLYRVLFDVEFRPIIKERNVLTVLLLTLITFGVYWLYLIVELSKEINEFLDADERTMKNLEVKP

Secondary structure (DSSP, 8-state):
-----HHHHHHHHHHHHHHHHHHHHHHHHHHTT---HHHHHHHHHHHHHHHHHHHHHHHHHHHHHHHHHHHHHHHHHHTT---S------HHHHHHHHHHHHHHHH-TT-HHHHHHHHHHHHHHHHHHHHHHHHHHHHHHHHHHHHH---PPP-SPP--HHHHHHHHHHTTTHHHHHHHHHHHHHHHHHHHHHHHHHHHHHT--

InterPro domains:
  IPR025328 Domain of unknown function DUF4234 [PF14018] (158-197)

Organism: Thermotoga neapolitana (strain ATCC 49049 / DSM 4359 / NBRC 107923 / NS-E) (NCBI:txid309803)